Protein AF-A0A2Z2K6C4-F1 (afdb_monomer)

Radius of gyration: 18.17 Å; Cα contacts (8 Å, |Δi|>4): 247; chains: 1; bounding box: 48×64×43 Å

Foldseek 3Di:
DDDDPPPPPVVVVVVLVVQFDQALNDTDGPVLVVLVVVVVVVLQVPLDQDDDDDDKWKWKDWSVDIDTRVRDDLVVLLVLLVPAFPVDQIKIKIAIPHALVQWRIKMWHADPDGQKIKIKTWGDDSPDDIWIWIDMDSPSVVVSVQVCCCPVVSDHDDCPRIDTPVVSRDPPVVDDDD

Mean predicted aligned error: 12.11 Å

Nearest PDB structures (foldseek):
  6xn2-assembly2_B  TM=4.114E-01  e=1.733E+00  Xanthomonas citri pv. citri str. 306
  8cyk-assembly1_B  TM=2.607E-01  e=3.095E+00  synthetic construct
  6xn0-assembly1_A  TM=4.558E-01  e=8.794E+00  Xanthomonas citri pv. citri str. 306

pLDDT: mean 74.37, std 23.37, range [28.31, 98.44]

Sequence (178 aa):
MKGFTYDIDGAAQAVAQYNEIEYDGVMINREATLYIQREEKTMSETGNFGSWANGAKYTISTQQATYNNDAIEAALITDIIEDLYPESNDFIVILPDAPVGGSLYMQAIPGDTPSSTIVEIRLSFADQPFKHYNYQTADRSQVIRMFLDYWGQQKLPALDQWTDITDQFINPASGHWG

Solvent-accessible surface area (backbone atoms only — not comparable to full-atom values): 10500 Å² total; per-residue (Å²): 140,80,86,80,81,77,68,66,65,64,52,54,56,53,53,56,66,72,38,51,37,73,56,81,87,39,81,36,45,41,67,57,49,53,47,50,56,50,47,53,51,50,44,70,73,60,60,69,86,74,89,83,82,89,76,84,44,40,36,40,39,40,75,88,52,75,40,51,44,95,73,65,47,73,64,59,58,42,53,56,62,72,62,51,37,59,95,48,88,37,43,44,36,44,34,50,76,56,61,47,92,37,26,57,37,41,35,38,33,46,29,101,44,86,68,27,33,29,35,37,39,37,32,55,52,77,87,51,78,64,44,30,33,35,40,76,43,64,54,63,70,56,54,43,49,46,53,49,34,39,70,76,64,57,38,78,74,84,62,90,81,40,46,81,49,36,72,83,60,49,72,73,87,82,67,84,84,135

Secondary structure (DSSP, 8-state):
-------HHHHHHHHHHTSEEEETTEEEEHHHHHHHHHHHHHHHHH-------S---EEEEESS-EEEGGG--HHHHHHHHHH--TTTT--EEEEESS-BTTEEEEEEEE-SSTT-EEEEEEEEETTEEEEEEEEEES-HHHHHHHHHHHHHS--PPP-TT-EE-GGGTS-GGG----

Organism: NCBI:txid414771

Structure (mmCIF, N/CA/C/O backbone):
data_AF-A0A2Z2K6C4-F1
#
_entry.id   AF-A0A2Z2K6C4-F1
#
loop_
_atom_site.group_PDB
_atom_site.id
_atom_site.type_symbol
_atom_site.label_atom_id
_atom_site.label_alt_id
_atom_site.label_comp_id
_atom_site.label_asym_id
_atom_site.label_entity_id
_atom_site.label_seq_id
_atom_site.pdbx_PDB_ins_code
_atom_site.Cartn_x
_atom_site.Cartn_y
_atom_site.Cartn_z
_atom_site.occupancy
_atom_site.B_iso_or_equiv
_atom_site.auth_seq_id
_atom_site.auth_comp_id
_atom_site.auth_asym_id
_atom_site.auth_atom_id
_atom_site.pdbx_PDB_model_num
ATOM 1 N N . MET A 1 1 ? -15.773 52.171 -9.009 1.00 37.78 1 MET A N 1
ATOM 2 C CA . MET A 1 1 ? -15.984 50.745 -8.689 1.00 37.78 1 MET A CA 1
ATOM 3 C C . MET A 1 1 ? -15.208 49.927 -9.707 1.00 37.78 1 MET A C 1
ATOM 5 O O . MET A 1 1 ? -15.537 49.999 -10.882 1.00 37.78 1 MET A O 1
ATOM 9 N N . LYS A 1 2 ? -14.137 49.245 -9.294 1.00 32.44 2 LYS A N 1
ATOM 10 C CA . LYS A 1 2 ? -13.472 48.213 -10.100 1.00 32.44 2 LYS A CA 1
ATOM 11 C C . LYS A 1 2 ? -13.655 46.906 -9.341 1.00 32.44 2 LYS A C 1
ATOM 13 O O . LYS A 1 2 ? -13.200 46.806 -8.206 1.00 32.44 2 LYS A O 1
ATOM 18 N N . GLY A 1 3 ? -14.419 45.990 -9.928 1.00 31.94 3 GLY A N 1
ATOM 19 C CA . GLY A 1 3 ? -14.592 44.644 -9.404 1.00 31.94 3 GLY A CA 1
ATOM 20 C C . GLY A 1 3 ? -13.286 43.879 -9.557 1.00 31.94 3 GLY A C 1
ATOM 21 O O . GLY A 1 3 ? -12.711 43.859 -10.643 1.00 31.94 3 GLY A O 1
ATOM 22 N N . PHE A 1 4 ? -12.817 43.292 -8.462 1.00 31.73 4 PHE A N 1
ATOM 23 C CA . PHE A 1 4 ? -11.808 42.247 -8.498 1.00 31.73 4 PHE A CA 1
ATOM 24 C C . PHE A 1 4 ? -12.557 40.936 -8.727 1.00 31.73 4 PHE A C 1
ATOM 26 O O . PHE A 1 4 ? -13.231 40.434 -7.831 1.00 31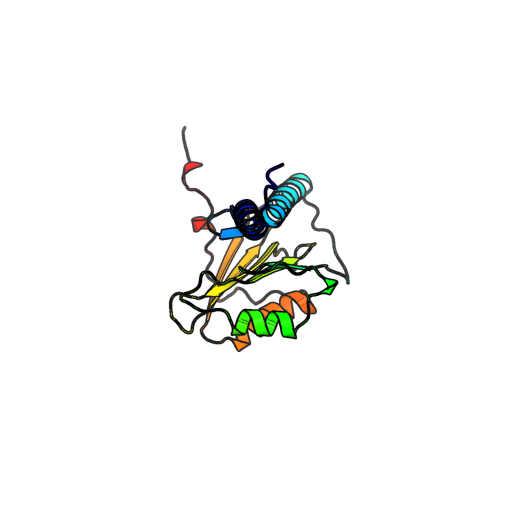.73 4 PHE A O 1
ATOM 33 N N . THR A 1 5 ? -12.505 40.418 -9.950 1.00 36.34 5 THR A N 1
ATOM 34 C CA . THR A 1 5 ? -12.764 39.001 -10.197 1.00 36.34 5 THR A CA 1
ATOM 35 C C . THR A 1 5 ? -11.635 38.229 -9.528 1.00 36.34 5 THR A C 1
ATOM 37 O O . THR A 1 5 ? -10.485 38.334 -9.951 1.00 36.34 5 THR A O 1
ATOM 40 N N . TYR A 1 6 ? -11.955 37.533 -8.438 1.00 36.97 6 TYR A N 1
ATOM 41 C CA . TYR A 1 6 ? -11.065 36.536 -7.859 1.00 36.97 6 TYR A CA 1
ATOM 42 C C . TYR A 1 6 ? -11.006 35.359 -8.827 1.00 36.97 6 TYR A C 1
ATOM 44 O O . TYR A 1 6 ? -12.034 34.760 -9.136 1.00 36.97 6 TYR A O 1
ATOM 52 N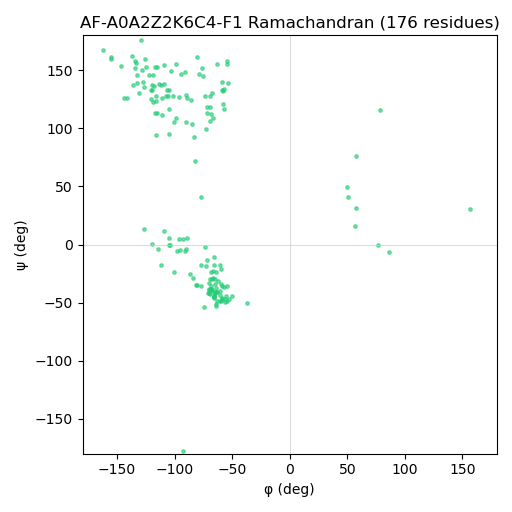 N . ASP A 1 7 ? -9.808 35.090 -9.330 1.00 39.91 7 ASP A N 1
ATOM 53 C CA . ASP A 1 7 ? -9.494 33.876 -10.064 1.00 39.91 7 ASP A CA 1
ATOM 54 C C . ASP A 1 7 ? -9.533 32.707 -9.068 1.00 39.91 7 ASP A C 1
ATOM 56 O O . ASP A 1 7 ? -8.706 32.611 -8.157 1.00 39.91 7 ASP A O 1
ATOM 60 N N . ILE A 1 8 ? -10.588 31.903 -9.164 1.00 42.78 8 ILE A N 1
ATOM 61 C CA . ILE A 1 8 ? -10.902 30.809 -8.235 1.00 42.78 8 ILE A CA 1
ATOM 62 C C . ILE A 1 8 ? -9.996 29.597 -8.526 1.00 42.78 8 ILE A C 1
ATOM 64 O O . ILE A 1 8 ? -9.781 28.762 -7.646 1.00 42.78 8 ILE A O 1
ATOM 68 N N . ASP A 1 9 ? -9.379 29.551 -9.711 1.00 39.19 9 ASP A N 1
ATOM 69 C CA . ASP A 1 9 ? -8.568 28.423 -10.168 1.00 39.19 9 ASP A CA 1
ATOM 70 C C . ASP A 1 9 ? -7.146 28.473 -9.581 1.00 39.19 9 ASP A C 1
ATOM 72 O O . ASP A 1 9 ? -6.589 27.448 -9.182 1.00 39.19 9 ASP A O 1
ATOM 76 N N . GLY A 1 10 ? -6.587 29.676 -9.397 1.00 30.73 10 GLY A N 1
ATOM 77 C CA . GLY A 1 10 ? -5.277 29.861 -8.758 1.00 30.73 10 GLY A CA 1
ATOM 78 C C . GLY A 1 10 ? -5.264 29.544 -7.256 1.00 30.73 10 GLY A C 1
ATOM 79 O O . GLY A 1 10 ? -4.251 29.098 -6.718 1.00 30.73 10 GLY A O 1
ATOM 80 N N . ALA A 1 11 ? -6.395 29.727 -6.566 1.00 29.19 11 ALA A N 1
ATOM 81 C CA . ALA A 1 11 ? -6.518 29.403 -5.144 1.00 29.19 11 ALA A CA 1
ATOM 82 C C . ALA A 1 11 ? -6.669 27.892 -4.906 1.00 29.19 11 ALA A C 1
ATOM 84 O O . ALA A 1 11 ? -6.105 27.375 -3.946 1.00 29.19 11 ALA A O 1
ATOM 85 N N . ALA A 1 12 ? -7.363 27.169 -5.790 1.00 32.44 12 ALA A N 1
ATOM 86 C CA . ALA A 1 12 ? -7.478 25.713 -5.706 1.00 32.44 12 ALA A CA 1
ATOM 87 C C . ALA A 1 12 ? -6.129 25.012 -5.961 1.00 32.44 12 ALA A C 1
ATOM 89 O O . ALA A 1 12 ? -5.774 24.086 -5.232 1.00 32.44 12 ALA A O 1
ATOM 90 N N . GLN A 1 13 ? -5.331 25.506 -6.917 1.00 33.09 13 GLN A N 1
ATOM 91 C CA . GLN A 1 13 ? -3.974 24.996 -7.167 1.00 33.09 13 GLN A CA 1
ATOM 92 C C . GLN A 1 13 ? -2.996 25.318 -6.028 1.00 33.09 13 GLN A C 1
ATOM 94 O O . GLN A 1 13 ? -2.165 24.482 -5.677 1.00 33.09 13 GLN A O 1
ATOM 99 N N . ALA A 1 14 ? -3.123 26.489 -5.397 1.00 28.31 14 ALA A N 1
ATOM 100 C CA . ALA A 1 14 ? -2.320 26.825 -4.225 1.00 28.31 14 ALA A CA 1
ATOM 101 C C . ALA A 1 14 ? -2.700 25.970 -3.001 1.00 28.31 14 ALA A C 1
ATOM 103 O O . ALA A 1 14 ? -1.820 25.528 -2.273 1.00 28.31 14 ALA A O 1
ATOM 104 N N . VAL A 1 15 ? -3.989 25.686 -2.778 1.00 32.38 15 VAL A N 1
ATOM 105 C CA . VAL A 1 15 ? -4.446 24.851 -1.649 1.00 32.38 15 VAL A CA 1
ATOM 106 C C . VAL A 1 15 ? -4.062 23.376 -1.832 1.00 32.38 15 VAL A C 1
ATOM 108 O O . VAL A 1 15 ? -3.725 22.727 -0.845 1.00 32.38 15 VAL A O 1
ATOM 111 N N . ALA A 1 16 ? -4.019 22.861 -3.066 1.00 36.12 16 ALA A N 1
ATOM 112 C CA . ALA A 1 16 ? -3.502 21.518 -3.347 1.00 36.12 16 ALA A CA 1
ATOM 113 C C . ALA A 1 16 ? -2.001 21.388 -3.009 1.00 36.12 16 ALA A C 1
ATOM 115 O O . ALA A 1 16 ? -1.608 20.429 -2.354 1.00 36.12 16 ALA A O 1
ATOM 116 N N . GLN A 1 17 ? -1.181 22.400 -3.327 1.00 36.94 17 GLN A N 1
ATOM 117 C CA . GLN A 1 17 ? 0.251 22.411 -2.980 1.00 36.94 17 GLN A CA 1
ATOM 118 C C . GLN A 1 17 ? 0.543 22.503 -1.470 1.00 36.94 17 GLN A C 1
ATOM 120 O O . GLN A 1 17 ? 1.624 22.116 -1.038 1.00 36.94 17 GLN A O 1
ATOM 125 N N . TYR A 1 18 ? -0.389 23.006 -0.652 1.00 37.38 18 TYR A N 1
ATOM 126 C CA . TYR A 1 18 ? -0.227 23.088 0.810 1.00 37.38 18 TYR A CA 1
ATOM 127 C C . TYR A 1 18 ? -0.723 21.849 1.569 1.00 37.38 18 TYR A C 1
ATOM 129 O O . TYR A 1 18 ? -0.567 21.780 2.796 1.00 37.38 18 TYR A O 1
ATOM 137 N N . ASN A 1 19 ? -1.315 20.889 0.859 1.00 47.12 19 ASN A N 1
ATOM 138 C CA . ASN A 1 19 ? -1.907 19.693 1.443 1.00 47.12 19 ASN A CA 1
ATOM 139 C C . ASN A 1 19 ? -1.061 18.443 1.256 1.00 47.12 19 ASN A C 1
ATOM 141 O O . ASN A 1 19 ? -1.458 17.409 1.768 1.00 47.12 19 ASN A O 1
ATOM 145 N N . GLU A 1 20 ? 0.087 18.516 0.597 1.00 44.75 20 GLU A N 1
ATOM 146 C CA . GLU A 1 20 ? 1.022 17.403 0.478 1.00 44.75 20 GLU A CA 1
ATOM 147 C C . GLU A 1 20 ? 2.270 17.743 1.286 1.00 44.75 20 GLU A C 1
ATOM 149 O O . GLU A 1 20 ? 2.853 18.817 1.124 1.00 44.75 20 GLU A O 1
ATOM 154 N N . ILE A 1 21 ? 2.659 16.859 2.199 1.00 45.94 21 ILE A N 1
ATOM 155 C CA . ILE A 1 21 ? 3.971 16.934 2.827 1.00 45.94 21 ILE A CA 1
ATOM 156 C C . ILE A 1 21 ? 4.737 15.665 2.517 1.00 45.94 21 ILE A C 1
ATOM 158 O O . ILE A 1 21 ? 4.210 14.556 2.569 1.00 45.94 21 ILE A O 1
ATOM 162 N N . GLU A 1 22 ? 6.004 15.862 2.193 1.00 45.56 22 GLU A N 1
ATOM 163 C CA . GLU A 1 22 ? 6.963 14.782 2.108 1.00 45.56 22 GLU A CA 1
ATOM 164 C C . GLU A 1 22 ? 7.195 14.256 3.527 1.00 45.56 22 GLU A C 1
ATOM 166 O O . GLU A 1 22 ? 7.714 14.962 4.398 1.00 45.56 22 GLU A O 1
ATOM 171 N N . TYR A 1 23 ? 6.748 13.034 3.781 1.00 46.41 23 TYR A N 1
ATOM 172 C CA . TYR A 1 23 ? 7.028 12.319 5.016 1.00 46.41 23 TYR A CA 1
ATOM 173 C C . TYR A 1 23 ? 7.835 11.089 4.649 1.00 46.41 23 TYR A C 1
ATOM 175 O O . TYR A 1 23 ? 7.347 10.214 3.936 1.00 46.41 23 TYR A O 1
ATOM 183 N N . ASP A 1 24 ? 9.090 11.073 5.094 1.00 43.38 24 ASP A N 1
ATOM 184 C CA . ASP A 1 24 ? 10.057 10.039 4.745 1.00 43.38 24 ASP A CA 1
ATOM 185 C C . ASP A 1 24 ? 10.115 9.786 3.220 1.00 43.38 24 ASP A C 1
ATOM 187 O O . ASP A 1 24 ? 9.990 8.659 2.766 1.00 43.38 24 ASP A O 1
ATOM 191 N N . GLY A 1 25 ? 10.239 10.831 2.396 1.00 40.31 25 GLY A N 1
ATOM 192 C CA . GLY A 1 25 ? 10.391 10.685 0.938 1.00 40.31 25 GLY A CA 1
ATOM 193 C C . GLY A 1 25 ? 9.114 10.352 0.155 1.00 40.31 25 GLY A C 1
ATOM 194 O O . GLY A 1 25 ? 9.168 10.256 -1.069 1.00 40.31 25 GLY A O 1
ATOM 195 N N . VAL A 1 26 ? 7.965 10.204 0.823 1.00 44.31 26 VAL A N 1
ATOM 196 C CA . VAL A 1 26 ? 6.668 9.974 0.174 1.00 44.31 26 VAL A CA 1
ATOM 197 C C . VAL A 1 26 ? 5.809 11.229 0.281 1.00 44.31 26 VAL A C 1
ATOM 199 O O . VAL A 1 26 ? 5.593 11.754 1.376 1.00 44.31 26 VAL A O 1
ATOM 202 N N . MET A 1 27 ? 5.293 11.701 -0.856 1.00 48.53 27 MET A N 1
ATOM 203 C CA . MET A 1 27 ? 4.308 12.783 -0.896 1.00 48.53 27 MET A CA 1
ATOM 204 C C . MET A 1 27 ? 2.970 12.237 -0.406 1.00 48.53 27 MET A C 1
ATOM 206 O O . MET A 1 27 ? 2.247 11.571 -1.142 1.00 48.53 27 MET A O 1
ATOM 210 N N . ILE A 1 28 ? 2.652 12.493 0.858 1.00 55.62 28 ILE A N 1
ATOM 211 C CA . ILE A 1 28 ? 1.367 12.123 1.440 1.00 55.62 28 ILE A CA 1
ATOM 212 C C . ILE A 1 28 ? 0.595 13.367 1.833 1.00 55.62 28 ILE A C 1
ATOM 214 O O . ILE A 1 28 ? 1.154 14.423 2.136 1.00 55.62 28 ILE A O 1
ATOM 218 N N . ASN A 1 29 ? -0.727 13.237 1.841 1.00 56.34 29 ASN A N 1
ATOM 219 C CA . ASN A 1 29 ? -1.574 14.314 2.306 1.00 56.34 29 ASN A CA 1
ATOM 220 C C . ASN A 1 29 ? -1.196 14.690 3.755 1.00 56.34 29 ASN A C 1
ATOM 222 O O . ASN A 1 29 ? -1.066 13.820 4.611 1.00 56.34 29 ASN A O 1
ATOM 226 N N . ARG A 1 30 ? -1.059 15.982 4.054 1.00 48.50 30 ARG A N 1
ATOM 227 C CA . ARG A 1 30 ? -0.691 16.527 5.364 1.00 48.50 30 ARG A CA 1
ATOM 228 C C . ARG A 1 30 ? -1.590 16.040 6.491 1.00 48.50 30 ARG A C 1
ATOM 230 O O . ARG A 1 30 ? -1.104 15.839 7.600 1.00 48.50 30 ARG A O 1
ATOM 237 N N . GLU A 1 31 ? -2.879 15.850 6.235 1.00 45.53 31 GLU A N 1
ATOM 238 C CA . GLU A 1 31 ? -3.802 15.276 7.213 1.00 45.53 31 GLU A CA 1
ATOM 239 C C . GLU A 1 31 ? -3.519 13.789 7.440 1.00 45.53 31 GLU A C 1
ATOM 241 O O . GLU A 1 31 ? -3.506 13.358 8.591 1.00 45.53 31 GLU A O 1
ATOM 246 N N . ALA A 1 32 ? -3.193 13.032 6.386 1.00 51.34 32 ALA A N 1
ATOM 247 C CA . ALA A 1 32 ? -2.745 11.644 6.503 1.00 51.34 32 ALA A CA 1
ATOM 248 C C . ALA A 1 32 ? -1.419 11.548 7.270 1.00 51.34 32 ALA A C 1
ATOM 250 O O . ALA A 1 32 ? -1.284 10.712 8.155 1.00 51.34 32 ALA A O 1
ATOM 251 N N . THR A 1 33 ? -0.467 12.451 7.031 1.00 54.97 33 THR A N 1
ATOM 252 C CA . THR A 1 33 ? 0.781 12.502 7.800 1.00 54.97 33 THR A CA 1
ATOM 253 C C . THR A 1 33 ? 0.555 12.870 9.257 1.00 54.97 33 THR A C 1
ATOM 255 O O . THR A 1 33 ? 1.148 12.265 10.140 1.00 54.97 33 THR A O 1
ATOM 258 N N . LEU A 1 34 ? -0.284 13.871 9.537 1.00 51.12 34 LEU A N 1
ATOM 259 C CA . LEU A 1 34 ? -0.602 14.271 10.908 1.00 51.12 34 LEU A CA 1
ATOM 260 C C . LEU A 1 34 ? -1.353 13.160 11.643 1.00 51.12 34 LEU A C 1
ATOM 262 O O . LEU A 1 34 ? -1.142 12.984 12.841 1.00 51.12 34 LEU A O 1
ATOM 266 N N . TYR A 1 35 ? -2.191 12.403 10.932 1.00 52.47 35 TYR A N 1
ATOM 267 C CA . TYR A 1 35 ? -2.827 11.197 11.444 1.00 52.47 35 TYR A CA 1
ATOM 268 C C . TYR A 1 35 ? -1.786 10.124 11.766 1.00 52.47 35 TYR A C 1
ATOM 270 O O . TYR A 1 35 ? -1.717 9.690 12.910 1.00 52.47 35 TYR A O 1
ATOM 278 N N . ILE A 1 36 ? -0.908 9.787 10.815 1.00 56.56 36 ILE A N 1
ATOM 279 C CA . ILE A 1 36 ? 0.181 8.818 10.998 1.00 56.56 36 ILE A CA 1
ATOM 280 C C . ILE A 1 36 ? 1.076 9.226 12.176 1.00 56.56 36 ILE A C 1
ATOM 282 O O . ILE A 1 36 ? 1.263 8.432 13.084 1.00 56.56 36 ILE A O 1
ATOM 286 N N . GLN A 1 37 ? 1.538 10.476 12.248 1.00 55.06 37 GLN A N 1
ATOM 287 C CA . GLN A 1 37 ? 2.380 10.969 13.348 1.00 55.06 37 GLN A CA 1
ATOM 288 C C . GLN A 1 37 ? 1.661 10.953 14.704 1.00 55.06 37 GLN A C 1
ATOM 290 O O . GLN A 1 37 ? 2.270 10.680 15.742 1.00 55.06 37 GLN A O 1
ATOM 295 N N . ARG A 1 38 ? 0.362 11.273 14.731 1.00 55.66 38 ARG A N 1
ATOM 296 C CA . ARG A 1 38 ? -0.439 11.244 15.960 1.00 55.66 38 ARG A CA 1
ATOM 297 C C . ARG A 1 38 ? -0.680 9.814 16.430 1.00 55.66 38 ARG A C 1
ATOM 299 O O . ARG A 1 38 ? -0.596 9.562 17.632 1.00 55.66 38 ARG A O 1
ATOM 306 N N . GLU A 1 39 ? -0.968 8.903 15.513 1.00 57.34 39 GLU A N 1
ATOM 307 C CA . GLU A 1 39 ? -1.172 7.490 15.816 1.00 57.34 39 GLU A CA 1
ATOM 308 C C . GLU A 1 39 ? 0.149 6.814 16.192 1.00 57.34 39 GLU A C 1
ATOM 310 O O . GLU A 1 39 ? 0.189 6.142 17.211 1.00 57.34 39 GLU A O 1
ATOM 315 N N . GLU A 1 40 ? 1.264 7.087 15.509 1.00 57.34 40 GLU A N 1
ATOM 316 C CA . GLU A 1 40 ? 2.610 6.640 15.911 1.00 57.34 40 GLU A CA 1
ATOM 317 C C . GLU A 1 40 ? 2.943 7.080 17.341 1.00 57.34 40 GLU A C 1
ATOM 319 O O . GLU A 1 40 ? 3.424 6.289 18.160 1.00 57.34 40 GLU A O 1
ATOM 324 N N . LYS A 1 41 ? 2.629 8.334 17.683 1.00 51.44 41 LYS A N 1
ATOM 325 C CA . LYS A 1 41 ? 2.801 8.842 19.044 1.00 51.44 41 LYS A CA 1
ATOM 326 C C . LYS A 1 41 ? 1.879 8.135 20.042 1.00 51.44 41 LYS A C 1
ATOM 328 O O . LYS A 1 41 ? 2.317 7.739 21.113 1.00 51.44 41 LYS A O 1
ATOM 333 N N . THR A 1 42 ? 0.614 7.928 19.692 1.00 50.59 42 THR A N 1
ATOM 334 C CA . THR A 1 42 ? -0.365 7.289 20.586 1.00 50.59 42 THR A CA 1
ATOM 335 C C . THR A 1 42 ? -0.062 5.799 20.780 1.00 50.59 42 THR A C 1
ATOM 337 O O . THR A 1 42 ? -0.173 5.281 21.891 1.00 50.59 42 THR A O 1
ATOM 340 N N . MET A 1 43 ? 0.383 5.105 19.733 1.00 51.28 43 MET A N 1
ATOM 341 C CA . MET A 1 43 ? 0.777 3.696 19.760 1.00 51.28 43 MET A CA 1
ATOM 342 C C . MET A 1 43 ? 2.072 3.486 20.548 1.00 51.28 43 MET A C 1
ATOM 344 O O . MET A 1 43 ? 2.120 2.576 21.376 1.00 51.28 43 MET A O 1
ATOM 348 N N . SER A 1 44 ? 3.076 4.354 20.370 1.00 52.94 44 SER A N 1
ATOM 349 C CA . SER A 1 44 ? 4.313 4.312 21.167 1.00 52.94 44 SER A CA 1
ATOM 350 C C . SER A 1 44 ? 4.093 4.662 22.644 1.00 52.94 44 SER A C 1
ATOM 352 O O . SER A 1 44 ? 4.796 4.138 23.504 1.00 52.94 44 SER A O 1
ATOM 354 N N . GLU A 1 45 ? 3.101 5.498 22.967 1.00 49.19 45 GLU A N 1
ATOM 355 C CA . GLU A 1 45 ? 2.781 5.872 24.352 1.00 49.19 45 GLU A CA 1
ATOM 356 C C . GLU A 1 45 ? 1.873 4.862 25.078 1.00 49.19 45 GLU A C 1
ATOM 358 O O . GLU A 1 45 ? 1.939 4.761 26.305 1.00 49.19 45 GLU A O 1
ATOM 363 N N . THR A 1 46 ? 1.014 4.122 24.364 1.00 47.66 46 THR A N 1
ATOM 364 C CA . THR A 1 46 ? -0.030 3.289 25.000 1.00 47.66 46 THR A CA 1
ATOM 365 C C . THR A 1 46 ? 0.165 1.781 24.861 1.00 47.66 46 THR A C 1
ATOM 367 O O . THR A 1 46 ? -0.463 1.041 25.620 1.00 47.66 46 THR A O 1
ATOM 370 N N . GLY A 1 47 ? 1.003 1.303 23.931 1.00 46.25 47 GLY A N 1
ATOM 371 C CA . GLY A 1 47 ? 1.293 -0.128 23.743 1.00 46.25 47 GLY A CA 1
ATOM 372 C C . GLY A 1 47 ? 0.062 -1.011 23.478 1.00 46.25 47 GLY A C 1
ATOM 373 O O . GLY A 1 47 ? 0.128 -2.229 23.642 1.00 46.25 47 GLY A O 1
ATOM 374 N N . ASN A 1 48 ? -1.086 -0.422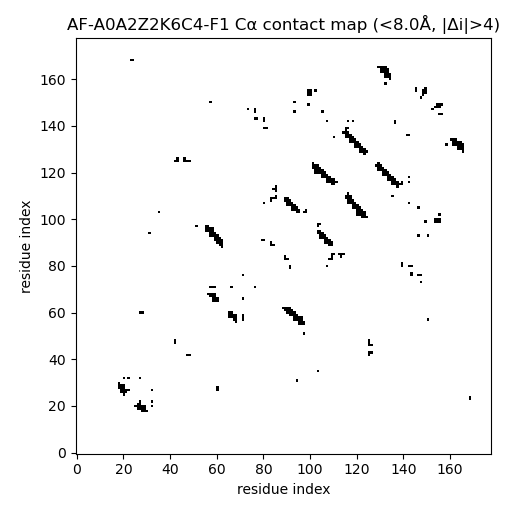 23.125 1.00 43.00 48 ASN A N 1
ATOM 375 C CA . ASN A 1 48 ? -2.375 -1.106 23.136 1.00 43.00 48 ASN A CA 1
ATOM 376 C C . ASN A 1 48 ? -2.822 -1.459 21.709 1.00 43.00 48 ASN A C 1
ATOM 378 O O . ASN A 1 48 ? -3.437 -0.656 21.008 1.00 43.00 48 ASN A O 1
ATOM 382 N N . PHE A 1 49 ? -2.528 -2.689 21.286 1.00 46.50 49 PHE A N 1
ATOM 383 C CA . PHE A 1 49 ? -2.955 -3.265 20.005 1.00 46.50 49 PHE A CA 1
ATOM 384 C C . PHE A 1 49 ? -4.380 -3.803 20.141 1.00 46.50 49 PHE A C 1
ATOM 386 O O . PHE A 1 49 ? -4.608 -5.008 20.251 1.00 46.50 49 PHE A O 1
ATOM 393 N N . GLY A 1 50 ? -5.343 -2.886 20.240 1.00 40.09 50 GLY A N 1
ATOM 394 C CA . GLY A 1 50 ? -6.756 -3.225 20.378 1.00 40.09 50 GLY A CA 1
ATOM 395 C C . GLY A 1 50 ? -7.275 -4.060 19.203 1.00 40.09 50 GLY A C 1
ATOM 396 O O . GLY A 1 50 ? -6.925 -3.832 18.052 1.00 40.09 50 GLY A O 1
ATOM 397 N N . SER A 1 51 ? -8.116 -5.045 19.512 1.00 46.84 51 SER A N 1
ATOM 398 C CA . SER A 1 51 ? -8.888 -5.837 18.550 1.00 46.84 51 SER A CA 1
ATOM 399 C C . SER A 1 51 ? -10.013 -4.984 17.950 1.00 46.84 51 SER A C 1
ATOM 401 O O . SER A 1 51 ? -10.899 -4.543 18.686 1.00 46.84 51 SER A O 1
ATOM 403 N N . TRP A 1 52 ? -9.997 -4.764 16.631 1.00 43.62 52 TRP A N 1
ATOM 404 C CA . TRP A 1 52 ? -10.976 -3.936 15.912 1.00 43.62 52 TRP A CA 1
ATOM 405 C C . TRP A 1 52 ? -11.782 -4.795 14.930 1.00 43.62 52 TRP A C 1
ATOM 407 O O . TRP A 1 52 ? -11.354 -5.067 13.813 1.00 43.62 52 TRP A O 1
ATOM 417 N N . ALA A 1 53 ? -12.951 -5.270 15.361 1.00 36.69 53 ALA A N 1
ATOM 418 C CA . ALA A 1 53 ? -13.830 -6.095 14.538 1.00 36.69 53 ALA A CA 1
ATOM 419 C C . ALA A 1 53 ? -14.830 -5.248 13.725 1.00 36.69 53 ALA A C 1
ATOM 421 O O . ALA A 1 53 ? -15.599 -4.478 14.296 1.00 36.69 53 ALA A O 1
ATOM 422 N N . ASN A 1 54 ? -14.867 -5.510 12.411 1.00 50.47 54 ASN A N 1
ATOM 423 C CA . ASN A 1 54 ? -15.977 -5.310 11.465 1.00 50.47 54 ASN A CA 1
ATOM 424 C C . ASN A 1 54 ? -16.559 -3.891 11.328 1.00 50.47 54 ASN A C 1
ATOM 426 O O . ASN A 1 54 ? -17.680 -3.615 11.755 1.00 50.47 54 ASN A O 1
ATOM 430 N N . GLY A 1 55 ? -15.822 -3.026 10.628 1.00 61.81 55 GLY A N 1
ATOM 431 C CA . GLY A 1 55 ? -16.300 -1.717 10.168 1.00 61.81 55 GLY A CA 1
ATOM 432 C C . GLY A 1 55 ? -15.184 -0.710 9.899 1.00 61.81 55 GLY A C 1
ATOM 433 O O . GLY A 1 55 ? -15.407 0.475 10.134 1.00 61.81 55 GLY A O 1
ATOM 434 N N . ALA A 1 56 ? -13.992 -1.176 9.492 1.00 79.56 56 ALA A N 1
ATOM 435 C CA . ALA A 1 56 ? -12.862 -0.282 9.241 1.00 79.56 56 ALA A CA 1
ATOM 436 C C . ALA A 1 56 ? -13.240 0.735 8.174 1.00 79.56 56 ALA A C 1
ATOM 438 O O . ALA A 1 56 ? -13.818 0.381 7.140 1.00 79.56 56 ALA A O 1
ATOM 439 N N . LYS A 1 57 ? -12.920 1.990 8.457 1.00 89.81 57 LYS A N 1
ATOM 440 C CA . LYS A 1 57 ? -13.062 3.066 7.494 1.00 89.81 57 LYS A CA 1
ATOM 441 C C . LYS A 1 57 ? -11.745 3.260 6.788 1.00 89.81 57 LYS A C 1
ATOM 443 O O . LYS A 1 57 ? -10.681 3.100 7.375 1.00 89.81 57 LYS A O 1
ATOM 448 N N . TYR A 1 58 ? -11.834 3.645 5.530 1.00 90.12 58 TYR A N 1
ATOM 449 C CA . TYR A 1 58 ? -10.661 3.903 4.721 1.00 90.12 58 TYR A CA 1
ATOM 450 C C . TYR A 1 58 ? -10.717 5.298 4.125 1.00 90.12 58 TYR A C 1
ATOM 452 O O . TYR A 1 58 ? -11.792 5.840 3.857 1.00 90.12 58 TYR A O 1
ATOM 460 N N . THR A 1 59 ? -9.534 5.831 3.872 1.00 92.19 59 THR A N 1
ATOM 461 C CA . THR A 1 59 ? -9.317 6.958 2.979 1.00 92.19 59 THR A CA 1
ATOM 462 C C . THR A 1 59 ? -8.397 6.488 1.862 1.00 92.19 59 THR A C 1
ATOM 464 O O . THR A 1 59 ? -7.378 5.851 2.129 1.00 92.19 59 THR A O 1
ATOM 467 N N . ILE A 1 60 ? -8.752 6.790 0.614 1.00 92.44 60 ILE A N 1
ATOM 468 C CA . ILE A 1 60 ? -7.849 6.631 -0.528 1.00 92.44 60 ILE A CA 1
ATOM 469 C C . ILE A 1 60 ? -7.377 8.010 -0.959 1.00 92.44 60 ILE A C 1
ATOM 471 O O . ILE A 1 60 ? -8.197 8.885 -1.226 1.00 92.44 60 ILE A O 1
ATOM 475 N N . SER A 1 61 ? -6.069 8.190 -1.068 1.00 91.62 61 SER A N 1
ATOM 476 C CA . SER A 1 61 ? -5.461 9.382 -1.653 1.00 91.62 61 SER A CA 1
ATOM 477 C C . SER A 1 61 ? -4.746 9.014 -2.948 1.00 91.62 61 SER A C 1
ATOM 479 O O . SER A 1 61 ? -4.075 7.988 -3.033 1.00 91.62 61 SER A O 1
ATOM 481 N N . THR A 1 62 ? -4.907 9.869 -3.948 1.00 88.81 62 THR A N 1
ATOM 482 C CA . THR A 1 62 ? -4.249 9.821 -5.260 1.00 88.81 62 THR A CA 1
ATOM 483 C C . THR A 1 62 ? -3.640 11.190 -5.545 1.00 88.81 62 THR A C 1
ATOM 485 O O . THR A 1 62 ? -3.883 12.132 -4.786 1.00 88.81 62 THR A O 1
ATOM 488 N N . GLN A 1 63 ? -2.919 11.337 -6.656 1.00 84.25 63 GLN A N 1
ATOM 489 C CA . GLN A 1 63 ? -2.422 12.647 -7.088 1.00 84.25 63 GLN A CA 1
ATOM 490 C C . GLN A 1 63 ? -3.567 13.657 -7.306 1.00 84.25 63 GLN A C 1
ATOM 492 O O . GLN A 1 63 ? -3.407 14.848 -7.056 1.00 84.25 63 GLN A O 1
ATOM 497 N N . GLN A 1 64 ? -4.724 13.208 -7.795 1.00 84.44 64 GLN A N 1
ATOM 498 C CA . GLN A 1 64 ? -5.788 14.102 -8.256 1.00 84.44 64 GLN A CA 1
ATOM 499 C C . GLN A 1 64 ? -6.917 14.279 -7.233 1.00 84.44 64 GLN A C 1
ATOM 501 O O . GLN A 1 64 ? -7.646 15.272 -7.284 1.00 84.44 64 GLN A O 1
ATOM 506 N N . ALA A 1 65 ? -7.101 13.323 -6.321 1.00 87.19 65 ALA A N 1
ATOM 507 C CA . ALA A 1 65 ? -8.252 13.294 -5.428 1.00 87.19 65 ALA A CA 1
ATOM 508 C C . ALA A 1 65 ? -8.004 12.524 -4.126 1.00 87.19 65 ALA A C 1
ATOM 510 O O . ALA A 1 65 ? -7.132 11.661 -4.024 1.00 87.19 65 ALA A O 1
ATOM 511 N N . THR A 1 66 ? -8.844 12.817 -3.132 1.00 91.62 66 THR A N 1
ATOM 512 C CA . THR A 1 66 ? -8.988 12.026 -1.906 1.00 91.62 66 THR A CA 1
ATOM 513 C C . THR A 1 66 ? -10.430 11.546 -1.780 1.00 91.62 66 THR A C 1
ATOM 515 O O . THR A 1 66 ? -11.369 12.330 -1.932 1.00 91.62 66 THR A O 1
ATOM 518 N N . TYR A 1 67 ? -10.598 10.261 -1.485 1.00 88.50 67 TYR A N 1
ATOM 519 C CA . TYR A 1 67 ? -11.876 9.574 -1.369 1.00 88.50 67 TYR A CA 1
ATOM 520 C C . TYR A 1 67 ? -12.057 9.085 0.063 1.00 88.50 67 TYR A C 1
ATOM 522 O O . TYR A 1 67 ? -11.230 8.341 0.588 1.00 88.50 67 TYR A O 1
ATOM 530 N N . ASN A 1 68 ? -13.155 9.499 0.690 1.00 91.50 68 ASN A N 1
ATOM 531 C CA . ASN A 1 68 ? -13.555 9.000 2.003 1.00 91.50 68 ASN A CA 1
ATOM 532 C C . ASN A 1 68 ? -14.258 7.646 1.871 1.00 91.50 68 ASN A C 1
ATOM 534 O O . ASN A 1 68 ? -14.801 7.338 0.813 1.00 91.50 68 ASN A O 1
ATOM 538 N N . ASN A 1 69 ? -14.333 6.906 2.976 1.00 90.00 69 ASN A N 1
ATOM 539 C CA . ASN A 1 69 ? -14.896 5.558 3.070 1.00 90.00 69 ASN A CA 1
ATOM 540 C C . ASN A 1 69 ? -16.136 5.290 2.201 1.00 90.00 69 ASN A C 1
ATOM 542 O O . ASN A 1 69 ? -16.168 4.316 1.460 1.00 90.00 69 ASN A O 1
ATOM 546 N N . ASP A 1 70 ? -17.144 6.159 2.276 1.00 90.19 70 ASP A N 1
ATOM 547 C CA . ASP A 1 70 ? -18.439 5.935 1.622 1.00 90.19 70 ASP A CA 1
ATOM 548 C C . ASP A 1 70 ? -18.385 6.085 0.090 1.00 90.19 70 ASP A C 1
ATOM 550 O O . ASP A 1 70 ? -19.321 5.694 -0.601 1.00 90.19 70 ASP A O 1
ATOM 554 N N . ALA A 1 71 ? -17.299 6.659 -0.435 1.00 90.62 71 ALA A N 1
ATOM 555 C CA . ALA A 1 71 ? -17.025 6.786 -1.863 1.00 90.62 71 ALA A CA 1
ATOM 556 C C . ALA A 1 71 ? -16.081 5.691 -2.389 1.00 90.62 71 ALA A C 1
ATOM 558 O O . ALA A 1 71 ? -15.820 5.650 -3.589 1.00 90.62 71 ALA A O 1
ATOM 559 N N . ILE A 1 72 ? -15.538 4.833 -1.516 1.00 90.81 72 ILE A N 1
ATOM 560 C CA . ILE A 1 72 ? -14.611 3.776 -1.919 1.00 90.81 72 ILE A CA 1
ATOM 561 C C . ILE A 1 72 ? -15.400 2.544 -2.350 1.00 90.81 72 ILE A C 1
ATOM 563 O O . ILE A 1 72 ? -16.171 1.966 -1.585 1.00 90.81 72 ILE A O 1
ATOM 567 N N . GLU A 1 73 ? -15.135 2.101 -3.571 1.00 93.06 73 GLU A N 1
ATOM 568 C CA . GLU A 1 73 ? -15.653 0.862 -4.133 1.00 93.06 73 GLU A CA 1
ATOM 569 C C . GLU A 1 73 ? -14.558 0.115 -4.901 1.00 93.06 73 GLU A C 1
ATOM 571 O O . GLU A 1 73 ? -13.530 0.683 -5.273 1.00 93.06 73 GLU A O 1
ATOM 576 N N . ALA A 1 74 ? -14.770 -1.179 -5.150 1.00 95.19 74 ALA A N 1
ATOM 577 C CA . ALA A 1 74 ? -13.780 -2.014 -5.831 1.00 95.19 74 ALA A CA 1
ATOM 578 C C . ALA A 1 74 ? -13.426 -1.499 -7.240 1.00 95.19 74 ALA A C 1
ATOM 580 O O . ALA A 1 74 ? -12.275 -1.625 -7.657 1.00 95.19 74 ALA A O 1
ATOM 581 N N . ALA A 1 75 ? -14.399 -0.911 -7.949 1.00 96.00 75 ALA A N 1
ATOM 582 C CA . ALA A 1 75 ? -14.183 -0.305 -9.263 1.00 96.00 75 ALA A CA 1
ATOM 583 C C . ALA A 1 75 ? -13.217 0.881 -9.170 1.00 96.00 75 ALA A C 1
ATOM 585 O O . ALA A 1 75 ? -12.212 0.879 -9.862 1.00 96.00 75 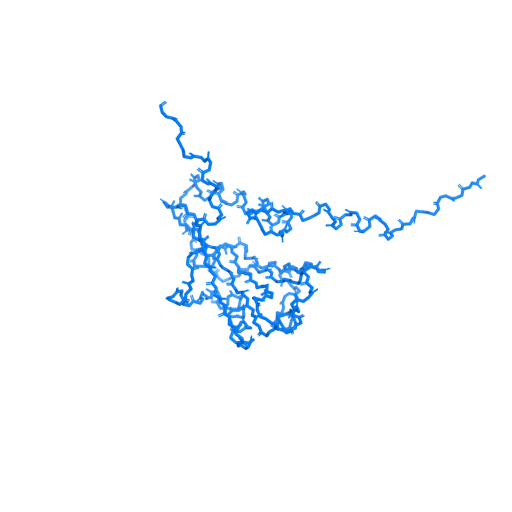ALA A O 1
ATOM 586 N N . LEU A 1 76 ? -13.430 1.799 -8.219 1.00 95.88 76 LEU A N 1
ATOM 587 C CA . LEU A 1 76 ? -12.529 2.930 -7.984 1.00 95.88 76 LEU A CA 1
ATOM 588 C C . LEU A 1 76 ? -11.077 2.479 -7.753 1.00 95.88 76 LEU A C 1
ATOM 590 O O . LEU A 1 76 ? -10.162 3.009 -8.372 1.00 95.88 76 LEU A O 1
ATOM 594 N N . ILE A 1 77 ? -10.858 1.494 -6.873 1.00 97.38 77 ILE A N 1
ATOM 595 C CA . ILE A 1 77 ? -9.514 0.954 -6.597 1.00 97.38 77 ILE A CA 1
ATOM 596 C C . ILE A 1 77 ? -8.891 0.365 -7.869 1.00 97.38 77 ILE A C 1
ATOM 598 O O . ILE A 1 77 ? -7.706 0.569 -8.129 1.00 97.38 77 ILE A O 1
ATOM 602 N N . THR A 1 78 ? -9.687 -0.376 -8.640 1.00 97.62 78 THR A N 1
ATOM 603 C CA . THR A 1 78 ? -9.242 -1.016 -9.882 1.00 97.62 78 THR A CA 1
ATOM 604 C C . THR A 1 78 ? -8.844 0.033 -10.912 1.00 97.62 78 THR A C 1
ATOM 606 O O . THR A 1 78 ? -7.715 -0.012 -11.389 1.00 97.62 78 THR A O 1
ATOM 609 N N . ASP A 1 79 ? -9.715 1.007 -11.170 1.00 97.00 79 ASP A N 1
ATOM 610 C CA . ASP A 1 79 ? -9.511 2.065 -12.159 1.00 97.00 79 ASP A CA 1
ATOM 611 C C . ASP A 1 79 ? -8.246 2.878 -11.840 1.00 97.00 79 ASP A C 1
ATOM 613 O O . ASP A 1 79 ? -7.381 3.041 -12.695 1.00 97.00 79 ASP A O 1
ATOM 617 N N . ILE A 1 80 ? -8.065 3.298 -10.579 1.00 95.88 80 ILE A N 1
ATOM 618 C CA . ILE A 1 80 ? -6.864 4.043 -10.163 1.00 95.88 80 ILE A CA 1
ATOM 619 C C . ILE A 1 80 ? -5.590 3.224 -10.418 1.00 95.88 80 ILE A C 1
ATOM 621 O O . ILE A 1 80 ? -4.603 3.754 -10.925 1.00 95.88 80 ILE A O 1
ATOM 625 N N . ILE A 1 81 ? -5.583 1.936 -10.054 1.00 96.00 81 ILE A N 1
ATOM 626 C CA . ILE A 1 81 ? -4.402 1.079 -10.227 1.00 96.00 81 ILE A CA 1
ATOM 627 C C . ILE A 1 81 ? -4.133 0.814 -11.712 1.00 96.00 81 ILE A C 1
ATOM 629 O O . ILE A 1 81 ? -2.970 0.776 -12.119 1.00 96.00 81 ILE A O 1
ATOM 633 N N . GLU A 1 82 ? -5.176 0.626 -12.522 1.00 94.81 82 GLU A N 1
ATOM 634 C CA . GLU A 1 82 ? -5.066 0.449 -13.972 1.00 94.81 82 GLU A CA 1
ATOM 635 C C . GLU A 1 82 ? -4.531 1.694 -14.681 1.00 94.81 82 GLU A C 1
ATOM 637 O O . GLU A 1 82 ? -3.804 1.542 -15.667 1.00 94.81 82 GLU A O 1
ATOM 642 N N . ASP A 1 83 ? -4.789 2.878 -14.132 1.00 92.56 83 ASP A N 1
ATOM 643 C CA . ASP A 1 83 ? -4.355 4.157 -14.690 1.00 92.56 83 ASP A CA 1
ATOM 644 C C . ASP A 1 83 ? -2.987 4.639 -14.176 1.00 92.56 83 ASP A C 1
ATOM 646 O O . ASP A 1 83 ? -2.454 5.604 -14.719 1.00 92.56 83 ASP A O 1
ATOM 650 N N . LEU A 1 84 ? -2.351 3.956 -13.208 1.00 90.19 84 LEU A N 1
ATOM 651 C CA . LEU A 1 84 ? -0.996 4.321 -12.757 1.00 90.19 84 LEU A CA 1
ATOM 652 C C . LEU A 1 84 ? -0.014 4.296 -13.936 1.00 90.19 84 LEU A C 1
ATOM 654 O O . LEU A 1 84 ? 0.252 3.220 -14.497 1.00 90.19 84 LEU A O 1
ATOM 658 N N . TYR A 1 85 ? 0.557 5.456 -14.268 1.00 86.81 85 TYR A N 1
ATOM 659 C CA . TYR A 1 85 ? 1.416 5.634 -15.433 1.00 86.81 85 TYR A CA 1
ATOM 660 C C . TYR A 1 85 ? 2.857 6.052 -15.048 1.00 86.81 85 TYR A C 1
ATOM 662 O O . TYR A 1 85 ? 3.042 6.904 -14.192 1.00 86.81 85 TYR A O 1
ATOM 670 N N . PRO A 1 86 ? 3.914 5.479 -15.659 1.00 79.75 86 PRO A N 1
ATOM 671 C CA . PRO A 1 86 ? 5.314 5.737 -15.272 1.00 79.75 86 PRO A CA 1
ATOM 672 C C . PRO A 1 86 ? 5.813 7.172 -15.423 1.00 79.75 86 PRO A C 1
ATOM 674 O O . PRO A 1 86 ? 6.692 7.593 -14.681 1.00 79.75 86 PRO A O 1
ATOM 677 N N . GLU A 1 87 ? 5.293 7.911 -16.402 1.00 75.69 87 GLU A N 1
ATOM 678 C CA . GLU A 1 87 ? 5.744 9.283 -16.682 1.00 75.69 87 GLU A CA 1
ATOM 679 C C . GLU A 1 87 ? 4.904 10.338 -15.943 1.00 75.69 87 GLU A C 1
ATOM 681 O O . GLU A 1 87 ? 5.063 11.539 -16.173 1.00 75.69 87 GLU A O 1
ATOM 686 N N . SER A 1 88 ? 3.976 9.907 -15.089 1.00 73.62 88 SER A N 1
ATOM 687 C CA . SER A 1 88 ? 3.222 10.765 -14.181 1.00 73.62 88 SER A CA 1
ATOM 688 C C . SER A 1 88 ? 3.678 10.511 -12.746 1.00 73.62 88 SER A C 1
ATOM 690 O O . SER A 1 88 ? 4.133 9.428 -12.389 1.00 73.62 88 SER A O 1
ATOM 692 N N . ASN A 1 89 ? 3.520 11.513 -11.880 1.00 77.81 89 ASN A N 1
ATOM 693 C CA . ASN A 1 89 ? 3.697 11.338 -10.436 1.00 77.81 89 ASN A CA 1
ATOM 694 C C . ASN A 1 89 ? 2.464 10.636 -9.826 1.00 77.81 89 ASN A C 1
ATOM 696 O O . ASN A 1 89 ? 1.932 11.104 -8.817 1.00 77.81 89 ASN A O 1
ATOM 700 N N . ASP A 1 90 ? 1.914 9.624 -10.503 1.00 87.00 90 ASP A N 1
ATOM 701 C CA . ASP A 1 90 ? 0.691 8.950 -10.075 1.00 87.00 90 ASP A CA 1
ATOM 702 C C . ASP A 1 90 ? 0.969 8.026 -8.898 1.00 87.00 90 ASP A C 1
ATOM 704 O O . ASP A 1 90 ? 2.016 7.387 -8.797 1.00 87.00 90 ASP A O 1
ATOM 708 N N . PHE A 1 91 ? -0.002 7.944 -7.999 1.00 92.56 91 PHE A N 1
ATOM 709 C CA . PHE A 1 91 ? 0.057 7.065 -6.848 1.00 92.56 91 PHE A CA 1
ATOM 710 C C . PHE A 1 91 ? -1.346 6.732 -6.363 1.00 92.56 91 PHE A C 1
ATOM 712 O O . PHE A 1 91 ? -2.314 7.452 -6.624 1.00 92.56 91 PHE A O 1
ATOM 719 N N . ILE A 1 92 ? -1.424 5.663 -5.583 1.00 94.88 92 ILE A N 1
ATOM 720 C CA . ILE A 1 92 ? -2.559 5.363 -4.723 1.00 94.88 92 ILE A CA 1
ATOM 721 C C . ILE A 1 92 ? -2.039 5.023 -3.333 1.00 94.88 92 ILE A C 1
ATOM 723 O O . ILE A 1 92 ? -1.152 4.187 -3.190 1.00 94.88 92 ILE A O 1
ATOM 727 N N . VAL A 1 93 ? -2.610 5.645 -2.308 1.00 96.00 93 VAL A N 1
ATOM 728 C CA . VAL A 1 93 ? -2.406 5.284 -0.903 1.00 96.00 93 VAL A CA 1
ATOM 729 C C . VAL A 1 93 ? -3.759 4.925 -0.321 1.00 96.00 93 VAL A C 1
ATOM 731 O O . VAL A 1 93 ? -4.683 5.734 -0.380 1.00 96.00 93 VAL A O 1
ATOM 734 N N . ILE A 1 94 ? -3.875 3.732 0.256 1.00 95.06 94 ILE A N 1
ATOM 735 C CA . ILE A 1 94 ? -5.030 3.333 1.054 1.00 95.06 94 ILE A CA 1
ATOM 736 C C . ILE A 1 94 ? -4.656 3.346 2.537 1.00 95.06 94 ILE A C 1
ATOM 738 O O . ILE A 1 94 ? -3.779 2.607 2.990 1.00 95.06 94 ILE A O 1
ATOM 742 N N . LEU A 1 95 ? -5.328 4.218 3.285 1.00 92.81 95 LEU A N 1
ATOM 743 C CA . LEU A 1 95 ? -5.119 4.452 4.709 1.00 92.81 95 LEU A CA 1
ATOM 744 C C . LEU A 1 95 ? -6.341 3.942 5.483 1.00 92.81 95 LEU A C 1
ATOM 746 O O . LEU A 1 95 ? -7.421 4.523 5.340 1.00 92.81 95 LEU A O 1
ATOM 750 N N . PRO A 1 96 ? -6.216 2.872 6.281 1.00 89.62 96 PRO A N 1
ATOM 751 C CA . PRO A 1 96 ? -7.272 2.472 7.194 1.00 89.62 96 PRO A CA 1
ATOM 752 C C . PRO A 1 96 ? -7.309 3.388 8.429 1.00 89.62 96 PRO A C 1
ATOM 754 O O . PRO A 1 96 ? -6.288 3.918 8.868 1.00 89.62 96 PRO A O 1
ATOM 757 N N . ASP A 1 97 ? -8.485 3.542 9.032 1.00 86.31 97 ASP A N 1
ATOM 758 C CA . ASP A 1 97 ? -8.656 4.240 10.309 1.00 86.31 97 ASP A CA 1
ATOM 759 C C . ASP A 1 97 ? -8.033 3.475 11.487 1.00 86.31 97 ASP A C 1
ATOM 761 O O . ASP A 1 97 ? -7.644 4.079 12.483 1.00 86.31 97 ASP A O 1
ATOM 765 N N . ALA A 1 98 ? -7.867 2.160 11.363 1.00 84.81 98 ALA A N 1
ATOM 766 C CA . ALA A 1 98 ? -7.130 1.330 12.305 1.00 84.81 98 ALA A CA 1
ATOM 767 C C . ALA A 1 98 ? -6.156 0.394 11.571 1.00 84.81 98 ALA A C 1
ATOM 769 O O . ALA A 1 98 ? -6.496 -0.105 10.498 1.00 84.81 98 ALA A O 1
ATOM 770 N N . PRO A 1 99 ? -4.973 0.078 12.135 1.00 87.62 99 PRO A N 1
ATOM 771 C CA . PRO A 1 99 ? -4.006 -0.756 11.436 1.00 87.62 99 PRO A CA 1
ATOM 772 C C . PRO A 1 99 ? -4.546 -2.133 11.043 1.00 87.62 99 PRO A C 1
ATOM 774 O O . PRO A 1 99 ? -5.077 -2.874 11.875 1.00 87.62 99 PRO A O 1
ATOM 777 N N . VAL A 1 100 ? -4.327 -2.524 9.789 1.00 88.38 100 VAL A N 1
ATOM 778 C CA . VAL A 1 100 ? -4.718 -3.839 9.265 1.00 88.38 100 VAL A CA 1
ATOM 779 C C . VAL A 1 100 ? -3.562 -4.807 9.476 1.00 88.38 100 VAL A C 1
ATOM 781 O O . VAL A 1 100 ? -2.540 -4.713 8.805 1.00 88.38 100 VAL A O 1
ATOM 784 N N . GLY A 1 101 ? -3.666 -5.714 10.449 1.00 87.25 101 GLY A N 1
ATOM 785 C CA . GLY A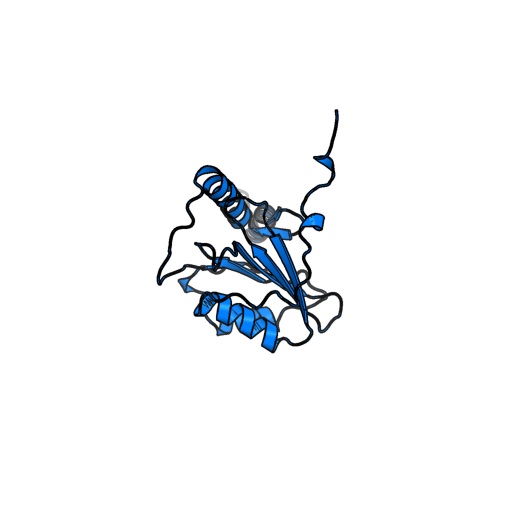 1 101 ? -2.564 -6.634 10.768 1.00 87.25 101 GLY A CA 1
ATOM 786 C C . GLY A 1 101 ? -1.254 -5.918 11.139 1.00 87.25 101 GLY A C 1
ATOM 787 O O . GLY A 1 101 ? -0.178 -6.420 10.833 1.00 87.25 101 GLY A O 1
ATOM 788 N N . GLY A 1 102 ? -1.348 -4.727 11.744 1.00 87.69 102 GLY A N 1
ATOM 789 C CA . GLY A 1 102 ? -0.205 -3.857 12.052 1.00 87.69 102 GLY A CA 1
ATOM 790 C C . GLY A 1 102 ? 0.208 -2.919 10.912 1.00 87.69 102 GLY A C 1
ATOM 791 O O . GLY A 1 102 ? 1.048 -2.053 11.122 1.00 87.69 102 GLY A O 1
ATOM 792 N N . SER A 1 103 ? -0.379 -3.035 9.718 1.00 91.19 103 SER A N 1
ATOM 793 C CA . SER A 1 103 ? -0.120 -2.108 8.615 1.00 91.19 103 SER A CA 1
ATOM 794 C C . SER A 1 103 ? -0.778 -0.756 8.838 1.00 91.19 103 SER A C 1
ATOM 796 O O . SER A 1 103 ? -1.982 -0.690 9.069 1.00 91.19 103 SER A O 1
ATOM 798 N N . LEU A 1 104 ? 0.017 0.307 8.721 1.00 89.75 104 LEU A N 1
ATOM 799 C CA . LEU A 1 104 ? -0.431 1.693 8.806 1.00 89.75 104 LEU A CA 1
ATOM 800 C C . LEU A 1 104 ? -1.055 2.180 7.499 1.00 89.75 104 LEU A C 1
ATOM 802 O O . LEU A 1 104 ? -1.975 2.979 7.539 1.00 89.75 104 LEU A O 1
ATOM 806 N N . TYR A 1 105 ? -0.548 1.723 6.356 1.00 92.75 105 TYR A N 1
ATOM 807 C CA . TYR A 1 105 ? -1.086 2.000 5.025 1.00 92.75 105 TYR A CA 1
ATOM 808 C C . TYR A 1 105 ? -0.536 0.987 4.021 1.00 92.75 105 TYR A C 1
ATOM 810 O O . TYR A 1 105 ? 0.461 0.307 4.292 1.00 92.75 105 TYR A O 1
ATOM 818 N N . MET A 1 106 ? -1.145 0.958 2.837 1.00 96.31 106 MET A N 1
ATOM 819 C CA . MET A 1 106 ? -0.558 0.353 1.645 1.00 96.31 106 MET A CA 1
ATOM 820 C C . MET A 1 106 ? -0.571 1.353 0.488 1.00 96.31 106 MET A C 1
ATOM 822 O O . MET A 1 106 ? -1.535 2.098 0.311 1.00 96.31 106 MET A O 1
ATOM 826 N N . GLN A 1 107 ? 0.506 1.375 -0.286 1.00 96.75 107 GLN A N 1
ATOM 827 C CA . GLN A 1 107 ? 0.710 2.306 -1.388 1.00 96.75 107 GLN A CA 1
ATOM 828 C C . GLN A 1 107 ? 1.085 1.561 -2.662 1.00 96.75 107 GLN A C 1
ATOM 830 O O . GLN A 1 107 ? 1.704 0.505 -2.602 1.00 96.75 107 GLN A O 1
ATOM 835 N N . ALA A 1 108 ? 0.716 2.111 -3.815 1.00 96.62 108 ALA A N 1
ATOM 836 C CA . ALA A 1 108 ? 1.278 1.716 -5.093 1.00 96.62 108 ALA A CA 1
ATOM 837 C C . ALA A 1 108 ? 1.676 2.945 -5.907 1.00 96.62 108 ALA A C 1
ATOM 839 O O . ALA A 1 108 ? 0.957 3.945 -5.946 1.00 96.62 108 ALA A O 1
ATOM 840 N N . ILE A 1 109 ? 2.827 2.828 -6.558 1.00 93.12 109 ILE A N 1
ATOM 841 C CA . ILE A 1 109 ? 3.416 3.818 -7.459 1.00 93.12 109 ILE A CA 1
ATOM 842 C C . ILE A 1 109 ? 3.915 3.109 -8.723 1.00 93.12 109 ILE A C 1
ATOM 844 O O . ILE A 1 109 ? 4.179 1.898 -8.692 1.00 93.12 109 ILE A O 1
ATOM 848 N N . PRO A 1 110 ? 4.068 3.818 -9.850 1.00 91.56 110 PRO A N 1
ATOM 849 C CA . PRO A 1 110 ? 4.788 3.283 -10.992 1.00 91.56 110 PRO A CA 1
ATOM 850 C C . PRO A 1 110 ? 6.187 2.802 -10.587 1.00 91.56 110 PRO A C 1
ATOM 852 O O . PRO A 1 110 ? 6.859 3.421 -9.766 1.00 91.56 110 PRO A O 1
ATOM 855 N N . GLY A 1 111 ? 6.600 1.656 -11.123 1.00 89.31 111 GLY A N 1
ATOM 856 C CA . GLY A 1 111 ? 7.893 1.056 -10.807 1.00 89.31 111 GLY A CA 1
ATOM 857 C C . GLY A 1 111 ? 9.006 1.466 -11.765 1.00 89.31 111 GLY A C 1
ATOM 858 O O . GLY A 1 111 ? 8.785 2.186 -12.733 1.00 89.31 111 GLY A O 1
ATOM 859 N N . ASP A 1 112 ? 10.197 0.908 -11.546 1.00 85.50 112 ASP A N 1
ATOM 860 C CA . ASP A 1 112 ? 11.417 1.233 -12.308 1.00 85.50 112 ASP A CA 1
ATOM 861 C C . ASP A 1 112 ? 11.340 0.949 -13.820 1.00 85.50 112 ASP A C 1
ATOM 863 O O . ASP A 1 112 ? 12.167 1.424 -14.598 1.00 85.50 112 ASP A O 1
ATOM 867 N N . THR A 1 113 ? 10.376 0.132 -14.252 1.00 87.88 113 THR A N 1
ATOM 868 C CA . THR A 1 113 ? 10.107 -0.145 -15.669 1.00 87.88 113 THR A CA 1
ATOM 869 C C . THR A 1 113 ? 8.708 0.325 -16.061 1.00 87.88 113 THR A C 1
ATOM 871 O O . THR A 1 113 ? 7.804 0.270 -15.220 1.00 87.88 113 THR A O 1
ATOM 874 N N . PRO A 1 114 ? 8.467 0.670 -17.345 1.00 85.81 114 PRO A N 1
ATOM 875 C CA . PRO A 1 114 ? 7.185 1.234 -17.762 1.00 85.81 114 PRO A CA 1
ATOM 876 C C . PRO A 1 114 ? 5.950 0.353 -17.518 1.00 85.81 114 PRO A C 1
ATOM 878 O O . PRO A 1 114 ? 4.826 0.839 -17.505 1.00 85.81 114 PRO A O 1
ATOM 881 N N . SER A 1 115 ? 6.142 -0.956 -17.365 1.00 87.44 115 SER A N 1
ATOM 882 C CA . SER A 1 115 ? 5.065 -1.918 -17.113 1.00 87.44 115 SER A CA 1
ATOM 883 C C . SER A 1 115 ? 5.010 -2.402 -15.667 1.00 87.44 115 SER A C 1
ATOM 885 O O . SER A 1 115 ? 4.202 -3.272 -15.358 1.00 87.44 115 SER A O 1
ATOM 887 N N . SER A 1 116 ? 5.907 -1.927 -14.801 1.00 93.75 116 SER A N 1
ATOM 888 C CA . SER A 1 116 ? 5.963 -2.365 -13.408 1.00 93.75 116 SER A CA 1
ATOM 889 C C . SER A 1 116 ? 5.271 -1.388 -12.474 1.00 93.75 116 SER A C 1
ATOM 891 O O . SER A 1 116 ? 5.187 -0.193 -12.737 1.00 93.75 116 SER A O 1
ATOM 893 N N . THR A 1 117 ? 4.827 -1.912 -11.345 1.00 95.81 117 THR A N 1
ATOM 894 C CA . THR A 1 117 ? 4.286 -1.166 -10.217 1.00 95.81 117 THR A CA 1
ATOM 895 C C . THR A 1 117 ? 5.053 -1.601 -8.976 1.00 95.81 117 THR A C 1
ATOM 897 O O . THR A 1 117 ? 5.312 -2.795 -8.795 1.00 95.81 117 THR A O 1
ATOM 900 N N . ILE A 1 118 ? 5.441 -0.636 -8.149 1.00 96.19 118 ILE A N 1
ATOM 901 C CA . ILE A 1 118 ? 5.973 -0.883 -6.811 1.00 96.19 118 ILE A CA 1
ATOM 902 C C . ILE A 1 118 ? 4.809 -0.729 -5.840 1.00 96.19 118 ILE A C 1
ATOM 904 O O . ILE A 1 118 ? 4.105 0.278 -5.864 1.00 96.19 118 ILE A O 1
ATOM 908 N N . VAL A 1 119 ? 4.602 -1.742 -5.008 1.00 97.94 119 VAL A N 1
ATOM 909 C CA . VAL A 1 119 ? 3.670 -1.720 -3.883 1.00 97.94 119 VAL A CA 1
ATOM 910 C C . VAL A 1 119 ? 4.482 -1.588 -2.609 1.00 97.94 119 VAL A C 1
ATOM 912 O O . VAL A 1 119 ? 5.450 -2.321 -2.430 1.00 97.94 119 VAL A O 1
ATOM 915 N N . GLU A 1 120 ? 4.085 -0.690 -1.719 1.00 96.50 120 GLU A N 1
ATOM 916 C CA . GLU A 1 120 ? 4.744 -0.461 -0.438 1.00 96.50 120 GLU A CA 1
ATOM 917 C C . GLU A 1 120 ? 3.770 -0.664 0.719 1.00 96.50 120 GLU A C 1
ATOM 919 O O . GLU A 1 120 ? 2.574 -0.381 0.611 1.00 96.50 120 GLU A O 1
ATOM 924 N N . ILE A 1 121 ? 4.277 -1.175 1.838 1.00 95.12 121 ILE A N 1
ATOM 925 C CA . ILE A 1 121 ? 3.507 -1.365 3.063 1.00 95.12 121 ILE A CA 1
ATOM 926 C C . ILE A 1 121 ? 4.360 -1.026 4.280 1.00 95.12 121 ILE A C 1
ATOM 928 O O . ILE A 1 121 ? 5.445 -1.581 4.482 1.00 95.12 121 ILE A O 1
ATOM 932 N N . ARG A 1 122 ? 3.851 -0.129 5.127 1.00 91.94 122 ARG A N 1
ATOM 933 C CA . ARG A 1 122 ? 4.479 0.209 6.408 1.00 91.94 122 ARG A CA 1
ATOM 934 C C . ARG A 1 122 ? 3.749 -0.495 7.545 1.00 91.94 122 ARG A C 1
ATOM 936 O O . ARG A 1 122 ? 2.528 -0.391 7.648 1.00 91.94 122 ARG A O 1
ATOM 943 N N . LEU A 1 123 ? 4.490 -1.205 8.389 1.00 88.81 123 LEU A N 1
ATOM 944 C CA . LEU A 1 123 ? 3.995 -1.923 9.563 1.00 88.81 123 LEU A CA 1
ATOM 945 C C . LEU A 1 123 ? 4.498 -1.267 10.850 1.00 88.81 123 LEU A C 1
ATOM 947 O O . LEU A 1 123 ? 5.684 -0.953 10.955 1.00 88.81 123 LEU A O 1
ATOM 951 N N . SER A 1 124 ? 3.625 -1.126 11.844 1.00 84.75 124 SER A N 1
ATOM 952 C CA . SER A 1 124 ? 3.987 -0.779 13.217 1.00 84.75 124 SER A CA 1
ATOM 953 C C . SER A 1 124 ? 3.942 -2.009 14.129 1.00 84.75 124 SER A C 1
ATOM 955 O O . SER A 1 124 ? 3.157 -2.940 13.931 1.00 84.75 124 SER A O 1
ATOM 957 N N . PHE A 1 125 ? 4.798 -2.011 15.151 1.00 76.06 125 PHE A N 1
ATOM 958 C CA . PHE A 1 125 ? 4.890 -3.067 16.159 1.00 76.06 125 PHE A CA 1
ATOM 959 C C . PHE A 1 125 ? 4.962 -2.444 17.556 1.00 76.06 125 PHE A C 1
ATOM 961 O O . PHE A 1 125 ? 5.398 -1.307 17.700 1.00 76.06 125 PHE A O 1
ATOM 968 N N . ALA A 1 126 ? 4.563 -3.197 18.585 1.00 70.38 126 ALA A N 1
ATOM 969 C CA . ALA A 1 126 ? 4.522 -2.736 19.982 1.00 70.38 126 ALA A CA 1
ATOM 970 C C . ALA A 1 126 ? 5.831 -2.143 20.482 1.00 70.38 126 ALA A C 1
ATOM 972 O O . ALA A 1 126 ? 5.848 -1.068 21.072 1.00 70.38 126 ALA A O 1
ATOM 973 N N . ASP A 1 127 ? 6.916 -2.855 20.204 1.00 69.75 127 ASP A N 1
ATOM 974 C CA . ASP A 1 127 ? 8.186 -2.650 20.889 1.00 69.75 127 ASP A CA 1
ATOM 975 C C . ASP A 1 127 ? 9.338 -2.421 19.902 1.00 69.75 127 ASP A C 1
ATOM 977 O O . ASP A 1 127 ? 10.508 -2.544 20.264 1.00 69.75 127 ASP A O 1
ATOM 981 N N . GLN A 1 128 ? 9.031 -2.158 18.629 1.00 66.25 128 GLN A N 1
ATOM 982 C CA . GLN A 1 128 ? 10.031 -2.012 17.572 1.00 66.25 128 GLN A CA 1
ATOM 983 C C . GLN A 1 128 ? 9.731 -0.785 16.711 1.00 66.25 128 GLN A C 1
ATOM 985 O O . GLN A 1 128 ? 8.563 -0.413 16.568 1.00 66.25 128 GLN A O 1
ATOM 990 N N . PRO A 1 129 ? 10.769 -0.165 16.110 1.00 76.56 129 PRO A N 1
ATOM 991 C CA . PRO A 1 129 ? 10.549 0.803 15.046 1.00 76.56 129 PRO A CA 1
ATOM 992 C C . PRO A 1 129 ? 9.706 0.172 13.934 1.00 76.56 129 PRO A C 1
ATOM 994 O O . PRO A 1 129 ? 9.644 -1.056 13.795 1.00 76.56 129 PRO A O 1
ATOM 997 N N . PHE A 1 130 ? 9.051 1.020 13.144 1.00 84.94 130 PHE A N 1
ATOM 998 C CA . PHE A 1 130 ? 8.277 0.553 12.003 1.00 84.94 130 PHE A CA 1
ATOM 999 C C . PHE A 1 130 ? 9.143 -0.304 11.070 1.00 84.94 130 PHE A C 1
ATOM 1001 O O . PHE A 1 130 ? 10.365 -0.154 11.005 1.00 84.94 130 PHE A O 1
ATOM 1008 N N . LYS A 1 131 ? 8.490 -1.185 10.314 1.00 89.12 131 LYS A N 1
ATOM 1009 C CA . LYS A 1 131 ? 9.093 -1.810 9.138 1.00 89.12 131 LYS A CA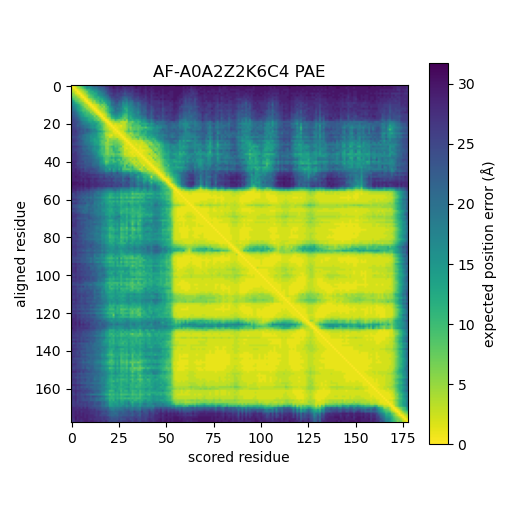 1
ATOM 1010 C C . LYS A 1 131 ? 8.440 -1.274 7.884 1.00 89.12 131 LYS A C 1
ATOM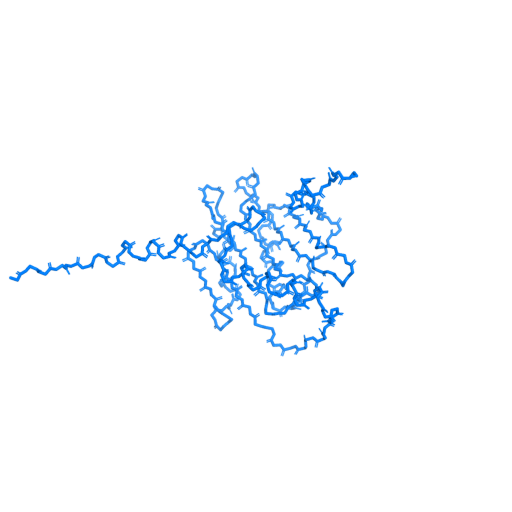 1012 O O . LYS A 1 131 ? 7.223 -1.120 7.849 1.00 89.12 131 LYS A O 1
ATOM 1017 N N . HIS A 1 132 ? 9.241 -0.994 6.868 1.00 90.62 132 HIS A N 1
ATOM 1018 C CA . HIS A 1 132 ? 8.760 -0.574 5.563 1.00 90.62 132 HIS A CA 1
ATOM 1019 C C . HIS A 1 132 ? 9.198 -1.603 4.531 1.00 90.62 132 HIS A C 1
ATOM 1021 O O . HIS A 1 132 ? 10.386 -1.898 4.420 1.00 90.62 132 HIS A O 1
ATOM 1027 N N . TYR A 1 133 ? 8.238 -2.172 3.811 1.00 95.69 133 TYR A N 1
ATOM 1028 C CA . TYR A 1 133 ? 8.494 -3.170 2.784 1.00 95.69 133 TYR A CA 1
ATOM 1029 C C . TYR A 1 133 ? 8.023 -2.667 1.432 1.00 95.69 133 TYR A C 1
ATOM 1031 O O . TYR A 1 133 ? 6.975 -2.027 1.361 1.00 95.69 133 TYR A O 1
ATOM 1039 N N . ASN A 1 134 ? 8.727 -3.045 0.368 1.00 95.56 134 ASN A N 1
ATOM 1040 C CA . ASN A 1 134 ? 8.213 -2.914 -0.987 1.00 95.56 134 ASN A CA 1
ATOM 1041 C C . ASN A 1 134 ? 8.232 -4.230 -1.770 1.00 95.56 134 ASN A C 1
ATOM 1043 O O . ASN A 1 134 ? 8.944 -5.183 -1.449 1.00 95.56 134 ASN A O 1
ATOM 1047 N N . TYR A 1 135 ? 7.418 -4.270 -2.813 1.00 97.81 135 TYR A N 1
ATOM 1048 C CA . TYR A 1 135 ? 7.319 -5.369 -3.754 1.00 97.81 135 TYR A CA 1
ATOM 1049 C C . TYR A 1 135 ? 7.065 -4.817 -5.147 1.00 97.81 135 TYR A C 1
ATOM 1051 O O . TYR A 1 135 ? 6.116 -4.068 -5.361 1.00 97.81 135 TYR A O 1
ATOM 1059 N N . GLN A 1 136 ? 7.899 -5.205 -6.106 1.00 97.06 136 GLN A N 1
ATOM 1060 C CA . GLN A 1 136 ? 7.761 -4.776 -7.490 1.00 97.06 136 GLN A CA 1
ATOM 1061 C C . GLN A 1 136 ? 7.243 -5.919 -8.356 1.00 97.06 136 GLN A C 1
ATOM 1063 O O . GLN A 1 136 ? 7.760 -7.035 -8.317 1.00 97.06 136 GLN A O 1
ATOM 1068 N N . THR A 1 137 ? 6.240 -5.630 -9.180 1.00 97.38 137 THR A N 1
ATOM 1069 C CA . THR A 1 137 ? 5.663 -6.604 -10.111 1.00 97.38 137 THR A CA 1
ATOM 1070 C C . THR A 1 137 ? 5.195 -5.931 -11.393 1.00 97.38 137 THR A C 1
ATOM 1072 O O . THR A 1 137 ? 4.861 -4.749 -11.400 1.00 97.38 137 THR A O 1
ATOM 1075 N N . ALA A 1 138 ? 5.173 -6.686 -12.491 1.00 96.12 138 ALA A N 1
ATOM 1076 C CA . ALA A 1 138 ? 4.505 -6.289 -13.733 1.00 96.12 138 ALA A CA 1
ATOM 1077 C C . ALA A 1 138 ? 3.075 -6.859 -13.835 1.00 96.12 138 ALA A C 1
ATOM 1079 O O . ALA A 1 138 ? 2.351 -6.563 -14.784 1.00 96.12 138 ALA A O 1
ATOM 1080 N N . ASP A 1 139 ? 2.653 -7.693 -12.876 1.00 97.19 139 ASP A N 1
ATOM 1081 C CA . ASP A 1 139 ? 1.291 -8.223 -12.817 1.00 97.19 139 ASP A CA 1
ATOM 1082 C C . ASP A 1 139 ? 0.361 -7.206 -12.136 1.00 97.19 139 ASP A C 1
ATOM 1084 O O . ASP A 1 139 ? 0.175 -7.205 -10.917 1.00 97.19 139 ASP A O 1
ATOM 1088 N N . ARG A 1 140 ? -0.274 -6.345 -12.939 1.00 95.31 140 ARG A N 1
ATOM 1089 C CA . ARG A 1 140 ? -1.267 -5.371 -12.452 1.00 95.31 140 ARG A CA 1
ATOM 1090 C C . ARG A 1 140 ? -2.431 -6.048 -11.716 1.00 95.31 140 ARG A C 1
ATOM 1092 O O . ARG A 1 140 ? -2.904 -5.539 -10.703 1.00 95.31 140 ARG A O 1
ATOM 1099 N N . SER A 1 141 ? -2.863 -7.228 -12.171 1.00 97.31 141 SER A N 1
ATOM 1100 C CA . SER A 1 141 ? -3.943 -7.983 -11.518 1.00 97.31 141 SER A CA 1
ATOM 1101 C C . SER A 1 141 ? -3.536 -8.477 -10.129 1.00 97.31 141 SER A C 1
ATOM 1103 O O . SER A 1 141 ? -4.380 -8.654 -9.251 1.00 97.31 141 SER A O 1
ATOM 1105 N N . GLN A 1 142 ? -2.247 -8.722 -9.894 1.00 97.94 142 GLN A N 1
ATOM 1106 C CA . GLN A 1 142 ? -1.726 -8.993 -8.557 1.00 97.94 142 GLN A CA 1
ATOM 1107 C C . GLN A 1 142 ? -1.845 -7.765 -7.649 1.00 97.94 142 GLN A C 1
ATOM 1109 O O . GLN A 1 142 ? -2.354 -7.909 -6.540 1.00 97.94 142 GLN A O 1
ATOM 1114 N N . VAL A 1 143 ? -1.460 -6.577 -8.125 1.00 98.25 143 VAL A N 1
ATOM 1115 C CA . VAL A 1 143 ? -1.571 -5.325 -7.353 1.00 98.25 143 VAL A CA 1
ATOM 1116 C C . VAL A 1 143 ? -3.027 -5.031 -6.990 1.00 98.25 143 VAL A C 1
ATOM 1118 O O . VAL A 1 143 ? -3.335 -4.825 -5.820 1.00 98.25 143 VAL A O 1
ATOM 1121 N N . ILE A 1 144 ? -3.946 -5.115 -7.958 1.00 98.44 144 ILE A N 1
ATOM 1122 C CA . ILE A 1 144 ? -5.386 -4.916 -7.719 1.00 98.44 144 ILE A CA 1
ATOM 1123 C C . ILE A 1 144 ? -5.894 -5.878 -6.639 1.00 98.44 144 ILE A C 1
ATOM 1125 O O . ILE A 1 144 ? -6.551 -5.457 -5.689 1.00 98.44 144 ILE A O 1
ATOM 1129 N N . ARG A 1 145 ? -5.544 -7.170 -6.725 1.00 98.38 145 ARG A N 1
ATOM 1130 C CA . ARG A 1 145 ? -5.932 -8.159 -5.705 1.00 98.38 145 ARG A CA 1
ATOM 1131 C C . ARG A 1 145 ? -5.387 -7.818 -4.322 1.00 98.38 145 ARG A C 1
ATOM 1133 O O . ARG A 1 145 ? -6.125 -7.976 -3.358 1.00 98.38 145 ARG A O 1
ATOM 1140 N N . MET A 1 146 ? -4.146 -7.339 -4.214 1.00 98.44 146 MET A N 1
ATOM 1141 C CA . MET A 1 146 ? -3.584 -6.908 -2.928 1.00 98.44 146 MET A CA 1
ATOM 1142 C C . MET A 1 146 ? -4.421 -5.783 -2.314 1.00 98.44 146 MET A C 1
ATOM 1144 O O . MET A 1 146 ? -4.819 -5.889 -1.158 1.00 98.44 146 MET A O 1
ATOM 1148 N N . PHE A 1 147 ? -4.751 -4.746 -3.089 1.00 98.19 147 PHE A N 1
ATOM 1149 C CA . PHE A 1 147 ? -5.561 -3.618 -2.614 1.00 98.19 147 PHE A CA 1
ATOM 1150 C C . PHE A 1 147 ? -6.990 -4.012 -2.250 1.00 98.19 147 PHE A C 1
ATOM 1152 O O . PHE A 1 147 ? -7.491 -3.593 -1.207 1.00 98.19 147 PHE A O 1
ATOM 1159 N N . LEU A 1 148 ? -7.636 -4.855 -3.056 1.00 97.56 148 LEU A N 1
ATOM 1160 C CA . LEU A 1 148 ? -8.985 -5.336 -2.764 1.00 97.56 148 LEU A CA 1
ATOM 1161 C C . LEU A 1 148 ? -9.024 -6.265 -1.540 1.00 97.56 148 LEU A C 1
ATOM 1163 O O . LEU A 1 148 ? -9.958 -6.166 -0.747 1.00 97.56 148 LEU A O 1
ATOM 1167 N N . ASP A 1 149 ? -8.021 -7.127 -1.344 1.00 97.12 149 ASP A N 1
ATOM 1168 C CA . ASP A 1 149 ? -7.893 -7.950 -0.132 1.00 97.12 149 ASP A CA 1
ATOM 1169 C C . ASP A 1 149 ? -7.628 -7.070 1.106 1.00 97.12 149 ASP A C 1
ATOM 1171 O O . ASP A 1 149 ? -8.225 -7.286 2.164 1.00 97.12 149 ASP A O 1
ATOM 1175 N N . TYR A 1 150 ? -6.785 -6.043 0.979 1.00 96.25 150 TYR A N 1
ATOM 1176 C CA . TYR A 1 150 ? -6.459 -5.122 2.070 1.00 96.25 150 TYR A CA 1
ATOM 1177 C C . TYR A 1 150 ? -7.666 -4.284 2.514 1.00 96.25 150 TYR A C 1
ATOM 1179 O O . TYR A 1 150 ? -7.937 -4.165 3.709 1.00 96.25 150 TYR A O 1
ATOM 1187 N N . TRP A 1 151 ? -8.419 -3.744 1.555 1.00 95.69 151 TRP A N 1
ATOM 1188 C CA . TRP A 1 151 ? -9.629 -2.959 1.801 1.00 95.69 151 TRP A CA 1
ATOM 1189 C C . TRP A 1 151 ? -10.820 -3.826 2.228 1.00 95.69 151 TRP A C 1
ATOM 1191 O O . TRP A 1 151 ? -11.441 -3.588 3.260 1.00 95.69 151 TRP A O 1
ATOM 1201 N N . GLY A 1 152 ? -11.150 -4.844 1.432 1.00 92.25 152 GLY A N 1
ATOM 1202 C CA . GLY A 1 152 ? -12.398 -5.593 1.568 1.00 92.25 152 GLY A CA 1
ATOM 1203 C C . GLY A 1 152 ? -12.329 -6.755 2.556 1.00 92.25 152 GLY A C 1
ATOM 1204 O O . GLY A 1 152 ? -13.357 -7.160 3.096 1.00 92.25 152 GLY A O 1
ATOM 1205 N N . GLN A 1 153 ? -11.137 -7.308 2.794 1.00 93.19 153 GLN A N 1
ATOM 1206 C CA . GLN A 1 153 ? -10.939 -8.466 3.676 1.00 93.19 153 GLN A CA 1
ATOM 1207 C C . GLN A 1 153 ? -10.011 -8.173 4.856 1.00 93.19 153 GLN A C 1
ATOM 1209 O O . GLN A 1 153 ? -9.767 -9.080 5.652 1.00 93.19 153 GLN A O 1
ATOM 1214 N N . GLN A 1 154 ? -9.494 -6.943 4.979 1.00 93.06 154 GLN A N 1
ATOM 1215 C CA . GLN A 1 154 ? -8.517 -6.572 6.009 1.00 93.06 154 GLN A CA 1
ATOM 1216 C C . GLN A 1 154 ? -7.333 -7.546 6.047 1.00 93.06 154 GLN A C 1
ATOM 1218 O O . GLN A 1 154 ? -6.874 -7.977 7.108 1.00 93.06 154 GLN A O 1
ATOM 1223 N N . LYS A 1 155 ? -6.865 -7.946 4.864 1.00 94.94 155 LYS A N 1
ATOM 1224 C CA . LYS A 1 155 ? -5.872 -9.002 4.716 1.00 94.94 155 LYS A CA 1
ATOM 1225 C C . LYS A 1 155 ? -4.590 -8.452 4.113 1.00 94.94 155 LYS A C 1
ATOM 1227 O O . LYS A 1 155 ? -4.600 -7.844 3.048 1.00 94.94 155 LYS A O 1
ATOM 1232 N N . LEU A 1 156 ? -3.477 -8.730 4.787 1.00 95.06 156 LEU A N 1
ATOM 1233 C CA . LEU A 1 156 ? -2.151 -8.387 4.289 1.00 95.06 156 LEU A CA 1
ATOM 1234 C C . LEU A 1 156 ? -1.663 -9.377 3.222 1.00 95.06 156 LEU A C 1
ATOM 1236 O O . LEU A 1 156 ? -1.956 -10.577 3.321 1.00 95.06 156 LEU A O 1
ATOM 1240 N N . PRO A 1 157 ? -0.882 -8.911 2.231 1.00 95.94 157 PRO A N 1
ATOM 1241 C CA . PRO A 1 157 ? -0.119 -9.805 1.371 1.00 95.94 157 PRO A CA 1
ATOM 1242 C C . PRO A 1 157 ? 0.920 -10.584 2.190 1.00 95.94 157 PRO A C 1
ATOM 1244 O O . PRO A 1 157 ? 1.373 -10.141 3.246 1.00 95.94 157 PRO A O 1
ATOM 1247 N N . ALA A 1 158 ? 1.320 -11.755 1.694 1.00 94.69 158 ALA A N 1
ATOM 1248 C CA . ALA A 1 158 ? 2.474 -12.456 2.246 1.00 94.69 158 ALA A CA 1
ATOM 1249 C C . ALA A 1 158 ? 3.751 -11.655 1.932 1.00 94.69 158 ALA A C 1
ATOM 1251 O O . ALA A 1 158 ? 3.951 -11.241 0.789 1.00 94.69 158 ALA A O 1
ATOM 1252 N N . LEU A 1 159 ? 4.580 -11.413 2.953 1.00 94.81 159 LEU A N 1
ATOM 1253 C CA . LEU A 1 159 ? 5.748 -10.523 2.872 1.00 94.81 159 LEU A CA 1
ATOM 1254 C C . LEU A 1 159 ? 7.071 -11.256 2.603 1.00 94.81 159 LEU A C 1
ATOM 1256 O O . LEU A 1 159 ? 8.129 -10.641 2.59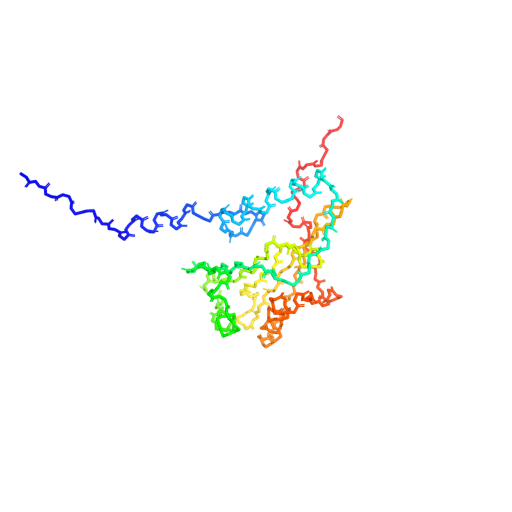1 1.00 94.81 159 LEU A O 1
ATOM 1260 N N . ASP A 1 160 ? 7.035 -12.568 2.377 1.00 94.38 160 ASP A N 1
ATOM 1261 C CA . ASP A 1 160 ? 8.219 -13.413 2.182 1.00 94.38 160 ASP A CA 1
ATOM 1262 C C . ASP A 1 160 ? 9.032 -13.059 0.926 1.00 94.38 160 ASP A C 1
ATOM 1264 O O . ASP A 1 160 ? 10.231 -13.325 0.876 1.00 94.38 160 ASP A O 1
ATOM 1268 N N . GLN A 1 161 ? 8.392 -12.435 -0.067 1.00 94.44 161 GLN A N 1
ATOM 1269 C CA . GLN A 1 161 ? 9.031 -11.967 -1.303 1.00 94.44 161 GLN A CA 1
ATOM 1270 C C . GLN A 1 161 ? 9.247 -10.448 -1.352 1.00 94.44 161 GLN A C 1
ATOM 1272 O O . GLN A 1 161 ? 9.63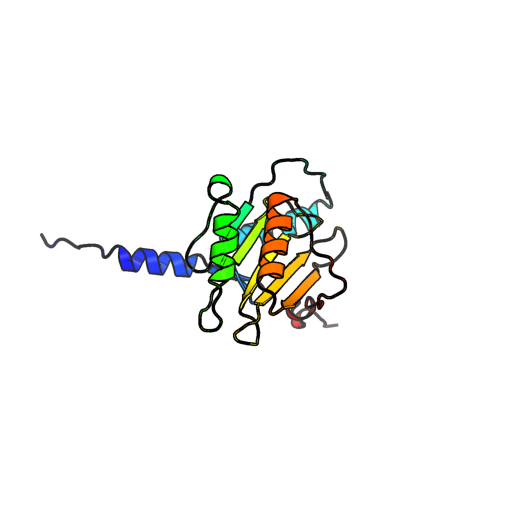7 -9.924 -2.394 1.00 94.44 161 GLN A O 1
ATOM 1277 N N . TRP A 1 162 ? 8.956 -9.737 -0.263 1.00 97.62 162 TRP A N 1
ATOM 1278 C CA . TRP A 1 162 ? 9.068 -8.284 -0.206 1.00 97.62 162 TRP A CA 1
ATOM 1279 C C . TRP A 1 162 ? 10.463 -7.879 0.271 1.00 97.62 162 TRP A C 1
ATOM 1281 O O . TRP A 1 162 ? 11.089 -8.573 1.074 1.00 97.62 162 TRP A O 1
ATOM 1291 N N . THR A 1 163 ? 10.948 -6.737 -0.203 1.00 97.12 163 THR A N 1
ATOM 1292 C CA . THR A 1 163 ? 12.224 -6.172 0.238 1.00 97.12 163 THR A CA 1
ATOM 1293 C C . THR A 1 163 ? 11.979 -5.276 1.443 1.00 97.12 163 THR A C 1
ATOM 1295 O O . THR A 1 163 ? 11.153 -4.370 1.376 1.00 97.12 163 THR A O 1
ATOM 1298 N N . ASP A 1 164 ? 12.696 -5.514 2.543 1.00 95.12 164 ASP A N 1
ATOM 1299 C CA . ASP A 1 164 ? 12.739 -4.583 3.675 1.00 95.12 164 ASP A CA 1
ATOM 1300 C C . ASP A 1 164 ? 13.555 -3.346 3.267 1.00 95.12 164 ASP A C 1
ATOM 1302 O O . ASP A 1 164 ? 14.759 -3.433 3.022 1.00 95.12 164 ASP A O 1
ATOM 1306 N N . ILE A 1 165 ? 12.880 -2.204 3.166 1.00 90.88 165 ILE A N 1
ATOM 1307 C CA . ILE A 1 165 ? 13.447 -0.902 2.802 1.00 90.88 165 ILE A CA 1
ATOM 1308 C C . ILE A 1 165 ? 13.488 0.057 3.996 1.00 90.88 165 ILE A C 1
ATOM 1310 O O . ILE A 1 165 ? 13.757 1.239 3.813 1.00 90.88 165 ILE A O 1
ATOM 1314 N N . THR A 1 166 ? 13.259 -0.433 5.220 1.00 86.50 166 THR A N 1
ATOM 1315 C CA . THR A 1 166 ? 13.164 0.382 6.447 1.00 86.50 166 THR A CA 1
ATOM 1316 C C . THR A 1 166 ? 14.333 1.355 6.607 1.00 86.50 166 THR A C 1
ATOM 1318 O O . THR A 1 166 ? 14.122 2.530 6.900 1.00 86.50 166 THR A O 1
ATOM 1321 N N . ASP A 1 167 ? 15.560 0.898 6.355 1.00 86.44 167 ASP A N 1
ATOM 1322 C CA . ASP A 1 167 ? 16.776 1.698 6.549 1.00 86.44 167 ASP A CA 1
ATOM 1323 C C . ASP A 1 167 ? 16.878 2.902 5.596 1.00 86.44 167 ASP A C 1
ATOM 1325 O O . ASP A 1 167 ? 17.624 3.838 5.868 1.00 86.44 167 ASP A O 1
ATOM 1329 N N . GLN A 1 168 ? 16.116 2.919 4.497 1.00 82.12 168 GLN A N 1
ATOM 1330 C CA . GLN A 1 168 ? 16.051 4.070 3.586 1.00 82.12 168 GLN A CA 1
ATOM 1331 C C . GLN A 1 168 ? 15.270 5.244 4.193 1.00 82.12 168 GLN A C 1
ATOM 1333 O O . GLN A 1 168 ? 15.420 6.381 3.753 1.00 82.12 168 GLN A O 1
ATOM 1338 N N . PHE A 1 169 ? 14.467 4.969 5.223 1.00 71.88 169 PHE A N 1
ATOM 1339 C CA . PHE A 1 169 ? 13.565 5.922 5.872 1.00 71.88 169 PHE A CA 1
ATOM 1340 C C . PHE A 1 169 ? 13.963 6.221 7.319 1.00 71.88 169 PHE A C 1
ATOM 1342 O O . PHE A 1 169 ? 13.374 7.081 7.966 1.00 71.88 169 PHE A O 1
ATOM 1349 N N . ILE A 1 170 ? 14.993 5.549 7.835 1.00 72.12 170 ILE A N 1
ATOM 1350 C CA . ILE A 1 170 ? 15.619 5.899 9.105 1.00 72.12 170 ILE A CA 1
ATOM 1351 C C . ILE A 1 170 ? 16.866 6.719 8.778 1.00 72.12 170 ILE A C 1
ATOM 1353 O O . ILE A 1 170 ? 17.856 6.198 8.275 1.00 72.12 170 ILE A O 1
ATOM 1357 N N . ASN A 1 171 ? 16.832 8.023 9.061 1.00 57.19 171 ASN A N 1
ATOM 1358 C CA . ASN A 1 171 ? 17.987 8.893 8.852 1.00 57.19 171 ASN A CA 1
ATOM 1359 C C . ASN A 1 171 ? 19.202 8.377 9.662 1.00 57.19 171 ASN A C 1
ATOM 1361 O O . ASN A 1 171 ? 19.133 8.347 10.894 1.00 57.19 171 ASN A O 1
ATOM 1365 N N . PRO A 1 172 ? 20.346 8.041 9.034 1.00 49.50 172 PRO A N 1
ATOM 1366 C CA . PRO A 1 172 ? 21.539 7.606 9.763 1.00 49.50 172 PRO A CA 1
ATOM 1367 C C . PRO A 1 172 ? 22.150 8.708 10.653 1.00 49.50 172 PRO A C 1
ATOM 1369 O O . PRO A 1 172 ? 22.998 8.419 11.497 1.00 49.50 172 PRO A O 1
ATOM 1372 N N . ALA A 1 173 ? 21.718 9.969 10.523 1.00 47.69 173 ALA A N 1
ATOM 1373 C CA . ALA A 1 173 ? 22.249 11.099 11.286 1.00 47.69 173 ALA A CA 1
ATOM 1374 C C . ALA A 1 173 ? 21.828 11.151 12.771 1.00 47.69 173 ALA A C 1
ATOM 1376 O O . ALA A 1 173 ? 22.298 12.030 13.492 1.00 47.69 173 ALA A O 1
ATOM 1377 N N . SER A 1 174 ? 20.997 10.229 13.269 1.00 48.94 174 SER A N 1
ATOM 1378 C CA . SER A 1 174 ? 20.730 10.100 14.714 1.00 48.94 174 SER A CA 1
ATOM 1379 C C . SER A 1 174 ? 21.695 9.149 15.446 1.00 48.94 174 SER A C 1
ATOM 1381 O O . SER A 1 174 ? 21.525 8.906 16.641 1.00 48.94 174 SER A O 1
ATOM 1383 N N . GLY A 1 175 ? 22.725 8.626 14.767 1.00 40.78 175 GLY A N 1
ATOM 1384 C CA . GLY A 1 175 ? 23.749 7.753 15.350 1.00 40.78 175 GLY A CA 1
ATOM 1385 C C . GLY A 1 175 ? 25.074 8.457 15.681 1.00 40.78 175 GLY A C 1
ATOM 1386 O O . GLY A 1 175 ? 25.899 8.655 14.798 1.00 40.78 175 GLY A O 1
ATOM 1387 N N . HIS A 1 176 ? 25.291 8.697 16.982 1.00 36.50 176 HIS A N 1
ATOM 1388 C CA . HIS A 1 176 ? 26.550 9.000 17.698 1.00 36.50 176 HIS A CA 1
ATOM 1389 C C . HIS A 1 176 ? 27.156 10.414 17.650 1.00 36.50 176 HIS A C 1
ATOM 1391 O O . HIS A 1 176 ? 27.708 10.837 16.646 1.00 36.50 176 HIS A O 1
ATOM 1397 N N . TRP A 1 177 ? 27.206 11.053 18.829 1.00 36.47 177 TRP A N 1
ATOM 1398 C CA . TRP A 1 177 ? 28.393 11.083 19.716 1.00 36.47 177 TRP A CA 1
ATOM 1399 C C . TRP A 1 177 ? 27.867 10.846 21.154 1.00 36.47 177 TRP A C 1
ATOM 1401 O O . TRP A 1 177 ? 26.754 11.269 21.450 1.00 36.47 177 TRP A O 1
ATOM 1411 N N . GLY A 1 178 ? 28.467 10.043 22.034 1.00 36.09 178 GLY A N 1
ATOM 1412 C CA . GLY A 1 178 ? 29.869 10.029 22.449 1.00 36.09 178 GLY A CA 1
ATOM 1413 C C . GLY A 1 178 ? 29.919 10.545 23.884 1.00 36.09 178 GLY A C 1
ATOM 1414 O O . GLY A 1 178 ? 29.589 11.735 24.058 1.00 36.09 178 GLY A O 1
#